Protein AF-A0A7R9V6R6-F1 (afdb_monomer_lite)

Sequence (188 aa):
ASVPTPEWVKPKLGFDPDGSGYHFKRQEFDPEWDNDAECTIADMEFGDADTEEDRRHKLRVLQIYNTRMDERDRRRNFLTQRNLIRVKQFQALERRRTAPERETMARLRVFARYESSPGEHDELVDGILLEHRLRARVQELKEYRRHGARTLADAEVYEIEKRRQRAAAESAQLRARARLAASDPAAA

Organism: NCBI:txid1486919

Secondary structure (DSSP, 8-state):
-PPPPP-----SSSS-TT---EETTTTEESS-TTGGGTHHHHT----TT--HHHHHHHHHHHHHHHHHHHHHHHHHHHHHHTTTT-HHHHHHHHHTS-HHHHHHHHHHGGGGGT-SSTTHHHHHHHHHHHHHHHHHHHHHHHHHHHTT--SHHHHHHHHHHHHHHHHHHHHHHHHHHHHHHHT-GGG-

Foldseek 3Di:
DDDPQPPDPCPPAQDDPQPLQAGNVVLAHPDFVPNCLCVQCVPPDDDPPDDPVNVVVNVVSVVVSVVSVVVRVVVSCLCSQQVVSNVVVVVVVLVVDDPVLNVLLVVLVVCSVVDDHHPPSVVVSVVVVVVVVVVVVVVLVVVCVVVVNPDPVSSVVVVVVVVVVVVVVVVVVVVVVVVVVVPDPPPD

InterPro domains:
  IPR055141 Transcriptional adapter 2-alpha/beta-like domain [PF22941] (20-94)

Structure (mmCIF, N/CA/C/O backbone):
data_AF-A0A7R9V6R6-F1
#
_entry.id   AF-A0A7R9V6R6-F1
#
loop_
_atom_site.group_PDB
_atom_site.id
_atom_site.type_symbol
_atom_site.label_atom_id
_atom_site.label_alt_id
_atom_site.label_comp_id
_atom_site.label_asym_id
_atom_site.label_entity_id
_atom_site.label_seq_id
_atom_site.pdbx_PDB_ins_code
_atom_site.Cartn_x
_atom_site.Cartn_y
_atom_site.Cartn_z
_atom_site.occupancy
_atom_site.B_iso_or_equiv
_atom_site.auth_seq_id
_atom_site.auth_comp_id
_atom_site.auth_asym_id
_atom_site.auth_atom_id
_atom_site.pdbx_PDB_model_num
ATOM 1 N N . ALA A 1 1 ? -11.653 -1.146 -25.747 1.00 34.78 1 ALA A N 1
ATOM 2 C CA . ALA A 1 1 ? -12.742 -0.500 -24.988 1.00 34.78 1 ALA A CA 1
ATOM 3 C C . ALA A 1 1 ? -12.104 0.506 -24.042 1.00 34.78 1 ALA A C 1
ATOM 5 O O . ALA A 1 1 ? -11.217 0.107 -23.296 1.00 34.78 1 ALA A O 1
ATOM 6 N N . SER A 1 2 ? -12.442 1.795 -24.134 1.00 37.94 2 SER A N 1
ATOM 7 C CA . SER A 1 2 ? -11.876 2.800 -23.228 1.00 37.94 2 SER A CA 1
ATOM 8 C C . SER A 1 2 ? -12.405 2.535 -21.823 1.00 37.94 2 SER A C 1
ATOM 10 O O . SER A 1 2 ? -13.617 2.574 -21.607 1.00 37.94 2 SER A O 1
ATOM 12 N N . VAL A 1 3 ? -11.507 2.234 -20.889 1.00 41.84 3 VAL A N 1
ATOM 13 C CA . VAL A 1 3 ? -11.847 2.141 -19.468 1.00 41.84 3 VAL A CA 1
ATOM 14 C C . VAL A 1 3 ? -12.469 3.484 -19.066 1.00 41.84 3 VAL A C 1
ATOM 16 O O . VAL A 1 3 ? -11.883 4.518 -19.401 1.00 41.84 3 VAL A O 1
ATOM 19 N N . PRO A 1 4 ? -13.650 3.513 -18.422 1.00 38.81 4 PRO A N 1
ATOM 20 C CA . PRO A 1 4 ? -14.256 4.766 -18.000 1.00 38.81 4 PRO A CA 1
ATOM 21 C C . PRO A 1 4 ? -13.269 5.474 -17.078 1.00 38.81 4 PRO A C 1
ATOM 23 O O . PRO A 1 4 ? -12.874 4.925 -16.049 1.00 38.81 4 PRO A O 1
ATOM 26 N N . THR A 1 5 ? -12.826 6.673 -17.455 1.00 45.16 5 THR A N 1
ATOM 27 C CA . THR A 1 5 ? -12.058 7.520 -16.545 1.00 45.16 5 THR A CA 1
ATOM 28 C C . THR A 1 5 ? -12.940 7.792 -15.332 1.00 45.16 5 THR A C 1
ATOM 30 O O . THR A 1 5 ? -14.034 8.331 -15.525 1.00 45.16 5 THR A O 1
ATOM 33 N N . PRO A 1 6 ? -12.515 7.434 -14.109 1.00 48.44 6 PRO A N 1
ATOM 34 C CA . PRO A 1 6 ? -13.322 7.698 -12.931 1.00 48.44 6 PRO A CA 1
ATOM 35 C C . PRO A 1 6 ? -13.568 9.208 -12.822 1.00 48.44 6 PRO A C 1
ATOM 37 O O . PRO A 1 6 ? -12.697 10.016 -13.164 1.00 48.44 6 PRO A O 1
ATOM 40 N N . GLU A 1 7 ? -14.772 9.594 -12.408 1.00 45.03 7 GLU A N 1
ATOM 41 C CA . GLU A 1 7 ? -15.201 10.991 -12.308 1.00 45.03 7 GLU A CA 1
ATOM 42 C C . GLU A 1 7 ? -14.469 11.677 -11.142 1.00 45.03 7 GLU A C 1
ATOM 44 O O . GLU A 1 7 ? -14.947 11.784 -10.016 1.00 45.03 7 GLU A O 1
ATOM 49 N N . TRP A 1 8 ? -13.228 12.095 -11.382 1.00 60.41 8 TRP A N 1
ATOM 50 C CA . TRP A 1 8 ? -12.441 12.818 -10.395 1.00 60.41 8 TRP A CA 1
ATOM 51 C C . TRP A 1 8 ? -12.790 14.304 -10.431 1.00 60.41 8 TRP A C 1
ATOM 53 O O . TRP A 1 8 ? -12.838 14.924 -11.497 1.00 60.41 8 TRP A O 1
ATOM 63 N N . VAL A 1 9 ? -12.902 14.915 -9.249 1.00 51.06 9 VAL A N 1
ATOM 64 C CA . VAL A 1 9 ? -12.800 16.369 -9.091 1.00 51.06 9 VAL A CA 1
ATOM 65 C C . VAL A 1 9 ? -11.402 16.773 -9.563 1.00 51.06 9 VAL A C 1
ATOM 67 O O . VAL A 1 9 ? -10.419 16.646 -8.827 1.00 51.06 9 VAL A O 1
ATOM 70 N N . LYS A 1 10 ? -11.302 17.189 -10.831 1.00 52.25 10 LYS A N 1
ATOM 71 C CA . LYS A 1 10 ? -10.079 17.734 -11.423 1.00 52.25 10 LYS A CA 1
ATOM 72 C C . LYS A 1 10 ? -9.635 18.898 -10.534 1.00 52.25 10 LYS A C 1
ATOM 74 O O . LYS A 1 10 ? -10.406 19.853 -10.391 1.00 52.25 10 LYS A O 1
ATOM 79 N N . PRO A 1 11 ? -8.448 18.847 -9.903 1.00 54.31 11 PRO A N 1
ATOM 80 C CA . PRO A 1 11 ? -7.952 20.021 -9.213 1.00 54.31 11 PRO A CA 1
ATOM 81 C C . PRO A 1 11 ? -7.893 21.181 -10.216 1.00 54.31 11 PRO A C 1
ATOM 83 O O . PRO A 1 11 ? -7.593 20.992 -11.396 1.00 54.31 11 PRO A O 1
ATOM 86 N N . LYS A 1 12 ? -8.240 22.393 -9.764 1.00 55.97 12 LYS A N 1
ATOM 87 C CA . LYS A 1 12 ? -8.224 23.591 -10.625 1.00 55.97 12 LYS A CA 1
ATOM 88 C C . LYS A 1 12 ? -6.832 23.830 -11.229 1.00 55.97 12 LYS A C 1
ATOM 90 O O . LYS A 1 12 ? -6.716 24.364 -12.330 1.00 55.97 12 LYS A O 1
ATOM 95 N N . LEU A 1 13 ? -5.793 23.391 -10.520 1.00 56.88 13 LEU A N 1
ATOM 96 C CA . LEU A 1 13 ? -4.410 23.369 -10.969 1.00 56.88 13 LEU A CA 1
ATOM 97 C C . LEU A 1 13 ? -4.121 22.027 -11.662 1.00 56.88 13 LEU A C 1
ATOM 99 O O . LEU A 1 13 ? -4.506 20.980 -11.156 1.00 56.88 13 LEU A O 1
ATOM 103 N N . GLY A 1 14 ? -3.446 22.045 -12.817 1.00 59.69 14 GLY A N 1
ATOM 104 C CA . GLY A 1 14 ? -3.059 20.817 -13.537 1.00 59.69 14 GLY A CA 1
ATOM 105 C C . GLY A 1 14 ? -2.061 19.924 -12.785 1.00 59.69 14 GLY A C 1
ATOM 106 O O . GLY A 1 14 ? -1.836 18.791 -13.201 1.00 59.69 14 GLY A O 1
ATOM 107 N N . PHE A 1 15 ? -1.516 20.437 -11.681 1.00 61.91 15 PHE A N 1
ATOM 108 C CA . PHE A 1 15 ? -0.529 19.814 -10.812 1.00 61.91 15 PHE A CA 1
ATOM 109 C C . PHE A 1 15 ? -1.172 19.194 -9.566 1.00 61.91 15 PHE A C 1
ATOM 111 O O . PHE A 1 15 ? -2.147 19.731 -9.029 1.00 61.91 15 PHE A O 1
ATOM 118 N N . ASP A 1 16 ? -0.597 18.090 -9.090 1.00 66.62 16 ASP A N 1
ATOM 119 C CA . ASP A 1 16 ? -1.057 17.397 -7.893 1.00 66.62 16 ASP A CA 1
ATOM 120 C C . ASP A 1 16 ? -0.853 18.221 -6.604 1.00 66.62 16 ASP A C 1
ATOM 122 O O . ASP A 1 16 ? 0.285 18.469 -6.198 1.00 66.62 16 ASP A O 1
ATOM 126 N N . PRO A 1 17 ? -1.920 18.599 -5.872 1.00 64.25 17 PRO A N 1
ATOM 127 C CA . PRO A 1 17 ? -1.788 19.316 -4.596 1.00 64.25 17 PRO A CA 1
ATOM 128 C C .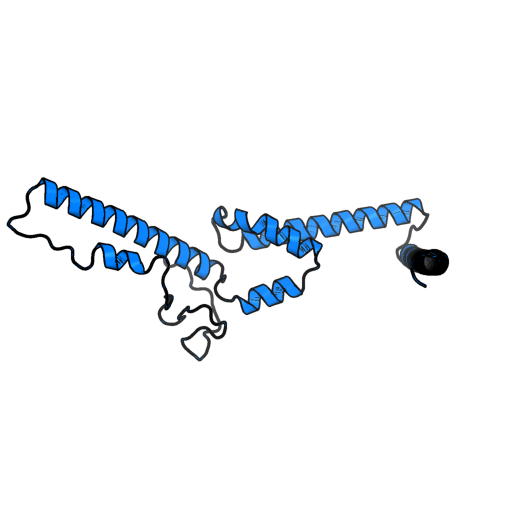 PRO A 1 17 ? -1.165 18.456 -3.477 1.00 64.25 17 PRO A C 1
ATOM 130 O O . PRO A 1 17 ? -0.805 18.963 -2.405 1.00 64.25 17 PRO A O 1
ATOM 133 N N . ASP A 1 18 ? -1.031 17.151 -3.713 1.00 66.31 18 ASP A N 1
ATOM 134 C CA . ASP A 1 18 ? -0.440 16.199 -2.779 1.00 66.31 18 ASP A CA 1
ATOM 135 C C . ASP A 1 18 ? 1.086 16.087 -2.918 1.00 66.31 18 ASP A C 1
ATOM 137 O O . ASP A 1 18 ? 1.716 15.523 -2.025 1.00 66.31 18 ASP A O 1
ATOM 141 N N . GLY A 1 19 ? 1.687 16.681 -3.960 1.00 74.12 19 GLY A N 1
ATOM 142 C CA . GLY A 1 19 ? 3.136 16.638 -4.187 1.00 74.12 19 GLY A CA 1
ATOM 143 C C . GLY A 1 19 ? 3.644 15.277 -4.674 1.00 74.12 19 GLY A C 1
ATOM 144 O O . GLY A 1 19 ? 4.813 14.962 -4.488 1.00 74.12 19 GLY A O 1
ATOM 145 N N . SER A 1 20 ? 2.772 14.467 -5.283 1.00 76.44 20 SER A N 1
ATOM 146 C CA . SER A 1 20 ? 3.100 13.163 -5.885 1.00 76.44 20 SER A CA 1
ATOM 147 C C . SER A 1 20 ? 3.999 13.270 -7.125 1.00 76.44 20 SER A C 1
ATOM 149 O O . SER A 1 20 ? 4.524 12.259 -7.580 1.00 76.44 20 SER A O 1
ATOM 151 N N . GLY A 1 21 ? 4.137 14.473 -7.697 1.00 84.88 21 GLY A N 1
ATOM 152 C CA . GLY A 1 21 ? 4.797 14.698 -8.983 1.00 84.88 21 GLY A CA 1
ATOM 153 C C . GLY A 1 21 ? 3.956 14.273 -10.190 1.00 84.88 21 GLY A C 1
ATOM 154 O O . GLY A 1 21 ? 4.470 14.281 -11.299 1.00 84.88 21 GLY A O 1
ATOM 155 N N . TYR A 1 22 ? 2.685 13.900 -10.007 1.00 87.31 22 TYR A N 1
ATOM 156 C CA . TYR A 1 22 ? 1.800 13.518 -11.107 1.00 87.31 22 TYR A CA 1
ATOM 157 C C . TYR A 1 22 ? 1.025 14.716 -11.666 1.00 87.31 22 TYR A C 1
ATOM 159 O O . TYR A 1 22 ? 0.531 15.586 -10.943 1.00 87.31 22 TYR A O 1
ATOM 167 N N . HIS A 1 23 ? 0.894 14.765 -12.987 1.00 86.38 23 HIS A N 1
ATOM 168 C CA . HIS A 1 23 ? 0.233 15.851 -13.691 1.00 86.38 23 HIS A CA 1
ATOM 169 C C . HIS A 1 23 ? -1.098 15.384 -14.288 1.00 86.38 23 HIS A C 1
ATOM 171 O O . HIS A 1 23 ? -1.154 14.845 -15.393 1.00 86.38 23 HIS A O 1
ATOM 177 N N . PHE A 1 24 ? -2.217 15.648 -13.605 1.00 81.56 24 PHE A N 1
ATOM 178 C CA . PHE A 1 24 ? -3.539 15.113 -13.973 1.00 81.56 24 PHE A CA 1
ATOM 179 C C . PHE A 1 24 ? -4.006 15.426 -15.395 1.00 81.56 24 PHE A C 1
ATOM 181 O O . PHE A 1 24 ? -4.754 14.641 -15.976 1.00 81.56 24 PHE A O 1
ATOM 188 N N . LYS A 1 25 ? -3.619 16.581 -15.953 1.00 81.88 25 LYS A N 1
ATOM 189 C CA . LYS A 1 25 ? -4.026 16.952 -17.320 1.00 81.88 25 LYS A CA 1
ATOM 190 C C . LYS A 1 25 ? -3.228 16.215 -18.396 1.00 81.88 25 LYS A C 1
ATOM 192 O O . LYS A 1 25 ? -3.755 16.034 -19.485 1.00 81.88 25 LYS A O 1
ATOM 197 N N . ARG A 1 26 ? -1.983 15.833 -18.093 1.00 84.06 26 ARG A N 1
ATOM 198 C CA . ARG A 1 26 ? -1.081 15.114 -19.013 1.00 84.06 26 ARG A CA 1
ATOM 199 C C . ARG A 1 26 ? -1.098 13.602 -18.759 1.00 84.06 26 ARG A C 1
ATOM 201 O O . ARG A 1 26 ? -0.791 12.838 -19.654 1.00 84.06 26 ARG A O 1
ATOM 208 N N . GLN A 1 27 ? -1.567 13.194 -17.576 1.00 84.19 27 GLN A N 1
ATOM 209 C CA . GLN A 1 27 ? -1.593 11.814 -17.093 1.00 84.19 27 GLN A CA 1
ATOM 210 C C . GLN A 1 27 ? -0.197 11.178 -17.020 1.00 84.19 27 GLN A C 1
ATOM 212 O O . GLN A 1 27 ? -0.040 9.990 -17.276 1.00 84.19 27 GLN A O 1
ATOM 217 N N . GLU A 1 28 ? 0.802 11.972 -16.640 1.00 86.31 28 GLU A N 1
ATOM 218 C CA . GLU A 1 28 ? 2.217 11.585 -16.568 1.00 86.31 28 GLU A CA 1
ATOM 219 C C . GLU A 1 28 ? 2.836 12.032 -15.237 1.00 86.31 28 GLU A C 1
ATOM 221 O O . GLU A 1 28 ? 2.273 12.889 -14.545 1.00 86.31 28 GLU A O 1
ATOM 226 N N . PHE A 1 29 ? 3.987 11.462 -14.886 1.00 88.25 29 PHE A N 1
ATOM 227 C CA . PHE A 1 29 ? 4.782 11.893 -13.734 1.00 88.25 29 PHE A CA 1
ATOM 228 C C . PHE A 1 29 ? 5.940 12.797 -14.185 1.00 88.25 29 PHE A C 1
ATOM 230 O O . PHE A 1 29 ? 6.544 12.537 -15.218 1.00 88.25 29 PHE A O 1
ATOM 237 N N . ASP A 1 30 ? 6.276 13.836 -13.410 1.00 83.94 30 ASP A N 1
ATOM 238 C CA . ASP A 1 30 ? 7.412 14.728 -13.705 1.00 83.94 30 ASP A CA 1
ATOM 239 C C . ASP A 1 30 ? 8.764 13.984 -13.581 1.00 83.94 30 ASP A C 1
ATOM 241 O O . ASP A 1 30 ? 9.635 14.184 -14.426 1.00 83.94 30 ASP A O 1
ATOM 245 N N . PRO A 1 31 ? 8.956 13.083 -12.593 1.00 87.56 31 PRO A N 1
ATOM 246 C CA . PRO A 1 31 ? 9.901 11.973 -12.735 1.00 87.56 31 PRO A CA 1
ATOM 247 C C . PRO A 1 31 ? 9.151 10.663 -13.012 1.00 87.56 31 PRO A C 1
ATOM 249 O O . PRO A 1 31 ? 8.471 10.123 -12.134 1.00 87.56 31 PRO A O 1
ATOM 252 N N . GLU A 1 32 ? 9.296 10.125 -14.223 1.00 87.50 32 GLU A N 1
ATOM 253 C CA . GLU A 1 32 ? 8.774 8.802 -14.578 1.00 87.50 32 GLU A CA 1
ATOM 254 C C . GLU A 1 32 ? 9.558 7.688 -13.863 1.00 87.50 32 GLU A C 1
ATOM 256 O O . GLU A 1 32 ? 10.706 7.851 -13.428 1.00 87.50 32 GLU A O 1
ATOM 261 N N . TRP A 1 33 ? 8.939 6.507 -13.761 1.00 90.12 33 TRP A N 1
ATOM 262 C CA . TRP A 1 33 ? 9.680 5.332 -13.324 1.00 90.12 33 TRP A CA 1
ATOM 263 C C . TRP A 1 33 ? 10.779 5.025 -14.342 1.00 90.12 33 TRP A C 1
ATOM 265 O O . TRP A 1 33 ? 10.506 4.887 -15.536 1.00 90.12 33 TRP A O 1
ATOM 275 N N . ASP A 1 34 ? 12.004 4.882 -13.836 1.00 90.50 34 ASP A N 1
ATOM 276 C CA . ASP A 1 34 ? 13.168 4.517 -14.635 1.00 90.50 34 ASP A CA 1
ATOM 277 C C . ASP A 1 34 ? 13.451 5.516 -15.771 1.00 90.50 34 ASP A C 1
ATOM 279 O O . ASP A 1 34 ? 13.499 5.172 -16.953 1.00 90.50 34 ASP A O 1
ATOM 283 N N . ASN A 1 35 ? 13.573 6.793 -15.399 1.00 88.50 35 ASN A N 1
ATOM 284 C CA . ASN A 1 35 ? 13.783 7.908 -16.325 1.00 88.50 35 ASN A CA 1
ATOM 285 C C . ASN A 1 35 ? 15.047 7.737 -17.193 1.00 88.50 35 ASN A C 1
ATOM 287 O O . ASN A 1 35 ? 15.043 8.077 -18.372 1.00 88.50 35 ASN A O 1
ATOM 291 N N . ASP A 1 36 ? 16.093 7.108 -16.651 1.00 89.62 36 ASP A N 1
ATOM 292 C CA . ASP A 1 36 ? 17.363 6.868 -17.353 1.00 89.62 36 ASP A CA 1
ATOM 293 C C . ASP A 1 36 ? 17.268 5.786 -18.445 1.00 89.62 36 ASP A C 1
ATOM 295 O O . ASP A 1 36 ? 18.246 5.509 -19.145 1.00 89.62 36 ASP A O 1
ATOM 299 N N . ALA A 1 37 ? 16.108 5.141 -18.615 1.00 90.56 37 ALA A N 1
ATOM 300 C CA . ALA A 1 37 ? 15.902 4.177 -19.691 1.00 90.56 37 ALA A CA 1
ATOM 301 C C . ALA A 1 37 ? 16.136 4.789 -21.075 1.00 90.56 37 ALA A C 1
ATOM 303 O O . ALA A 1 37 ? 16.722 4.145 -21.943 1.00 90.56 37 ALA A O 1
ATOM 304 N N . GLU A 1 38 ? 15.746 6.043 -21.267 1.00 88.19 38 GLU A N 1
ATOM 305 C CA . GLU A 1 38 ? 15.907 6.744 -22.542 1.00 88.19 38 GLU A CA 1
ATOM 306 C C . GLU A 1 38 ? 17.374 7.093 -22.816 1.00 88.19 38 GLU A C 1
ATOM 308 O O . GLU A 1 38 ? 17.818 7.003 -23.957 1.00 88.19 38 GLU A O 1
ATOM 313 N N . CYS A 1 39 ? 18.174 7.341 -21.772 1.00 90.44 39 CYS A N 1
ATOM 314 C CA . CYS A 1 39 ? 19.616 7.570 -21.899 1.00 90.44 39 CYS A CA 1
ATOM 315 C C . CYS A 1 39 ? 20.337 6.376 -22.544 1.00 90.44 39 CYS A C 1
ATOM 317 O O . CYS A 1 39 ? 21.298 6.566 -23.280 1.00 90.44 39 CYS A O 1
ATOM 319 N N . THR A 1 40 ? 19.865 5.142 -22.315 1.00 86.81 40 THR A N 1
ATOM 320 C CA . THR A 1 40 ? 20.508 3.937 -22.879 1.00 86.81 40 THR A CA 1
ATOM 321 C C . THR A 1 40 ? 20.352 3.789 -24.392 1.00 86.81 40 THR A C 1
ATOM 323 O O . THR A 1 40 ? 21.098 3.027 -25.003 1.00 86.81 40 THR A O 1
ATOM 326 N N . ILE A 1 41 ? 19.405 4.509 -24.994 1.00 92.88 41 ILE A N 1
ATOM 327 C CA . ILE A 1 41 ? 19.156 4.497 -26.440 1.00 92.88 41 ILE A CA 1
ATOM 328 C C . ILE A 1 41 ? 19.376 5.869 -27.089 1.00 92.88 41 ILE A C 1
ATOM 330 O O . ILE A 1 41 ? 19.258 5.972 -28.304 1.00 92.88 41 ILE A O 1
ATOM 334 N N . ALA A 1 42 ? 19.693 6.905 -26.304 1.00 92.56 42 ALA A N 1
ATOM 335 C CA . ALA A 1 42 ? 19.766 8.291 -26.767 1.00 92.56 42 ALA A CA 1
ATOM 336 C C . ALA A 1 42 ? 20.773 8.484 -27.912 1.00 92.56 42 ALA A C 1
ATOM 338 O O . ALA A 1 42 ? 20.456 9.146 -28.896 1.00 92.56 42 ALA A O 1
ATOM 339 N N . ASP A 1 43 ? 21.937 7.842 -27.807 1.00 91.12 43 ASP A N 1
ATOM 340 C CA . ASP A 1 43 ? 23.012 7.921 -28.804 1.00 91.12 43 ASP A CA 1
ATOM 341 C C . ASP A 1 43 ? 23.001 6.729 -29.785 1.00 91.12 43 ASP A C 1
ATOM 343 O O . ASP A 1 43 ? 23.964 6.496 -30.515 1.00 91.12 43 ASP A O 1
ATOM 347 N N . MET A 1 44 ? 21.936 5.915 -29.786 1.00 94.00 44 MET A N 1
ATOM 348 C CA . MET A 1 44 ? 21.846 4.741 -30.652 1.00 94.00 44 MET A CA 1
ATOM 349 C C . MET A 1 44 ? 21.361 5.120 -32.050 1.00 94.00 44 MET A C 1
ATOM 351 O O . MET A 1 44 ? 20.202 5.475 -32.248 1.00 94.00 44 MET A O 1
ATOM 355 N N . GLU A 1 45 ? 22.219 4.918 -33.043 1.00 94.38 45 GLU A N 1
ATOM 356 C CA . GLU A 1 45 ? 21.883 5.074 -34.458 1.00 94.38 45 GLU A CA 1
ATOM 357 C C . GLU A 1 45 ? 22.127 3.779 -35.235 1.00 94.38 45 GLU A C 1
ATOM 359 O O . GLU A 1 45 ? 22.979 2.975 -34.859 1.00 94.38 45 GLU A O 1
ATOM 364 N N . PHE A 1 46 ? 21.383 3.562 -36.321 1.00 94.88 46 PHE A N 1
ATOM 365 C CA . PHE A 1 46 ? 21.669 2.498 -37.286 1.00 94.88 46 PHE A CA 1
ATOM 366 C C . PHE A 1 46 ? 22.369 3.112 -38.495 1.00 94.88 46 PHE A C 1
ATOM 368 O O . PHE A 1 46 ? 21.785 3.959 -39.169 1.00 94.88 46 PHE A O 1
ATOM 375 N N . GLY A 1 47 ? 23.597 2.680 -38.761 1.00 94.69 47 GLY A N 1
ATOM 376 C CA . GLY A 1 47 ? 24.406 3.153 -39.881 1.00 94.69 47 GLY A CA 1
ATOM 377 C C . GLY A 1 47 ? 24.502 2.125 -41.006 1.00 94.69 47 GLY A C 1
ATOM 378 O O . GLY A 1 47 ? 24.346 0.925 -40.785 1.00 94.69 47 GLY A O 1
ATOM 379 N N . ASP A 1 48 ? 24.825 2.587 -42.214 1.00 91.69 48 ASP A N 1
ATOM 380 C CA . ASP A 1 48 ? 25.023 1.714 -43.384 1.00 91.69 48 ASP A CA 1
ATOM 381 C C . ASP A 1 48 ? 26.273 0.821 -43.264 1.00 91.69 48 ASP A C 1
ATOM 383 O O . ASP A 1 48 ? 26.380 -0.199 -43.941 1.00 91.69 48 ASP A O 1
ATOM 387 N N . ALA A 1 49 ? 27.216 1.193 -42.392 1.00 94.06 49 ALA A N 1
ATOM 388 C CA . ALA A 1 49 ? 28.417 0.416 -42.084 1.00 94.06 49 ALA A CA 1
ATOM 389 C C . ALA A 1 49 ? 28.211 -0.617 -40.959 1.00 94.06 49 ALA A C 1
ATOM 391 O O . ALA A 1 49 ? 29.142 -1.365 -40.658 1.00 94.06 49 ALA A O 1
ATOM 392 N N . ASP A 1 50 ? 27.030 -0.657 -40.329 1.00 94.62 50 ASP A N 1
ATOM 393 C CA . ASP A 1 50 ? 26.750 -1.612 -39.256 1.00 94.62 50 ASP A CA 1
ATOM 394 C C . ASP A 1 50 ? 26.788 -3.043 -39.789 1.00 94.62 50 ASP A C 1
ATOM 396 O O . ASP A 1 50 ? 26.108 -3.389 -40.762 1.00 94.62 50 ASP A O 1
ATOM 400 N N . THR A 1 51 ? 27.520 -3.912 -39.096 1.00 96.62 51 THR A N 1
ATOM 401 C CA . THR A 1 51 ? 27.453 -5.343 -39.380 1.00 96.62 51 THR A CA 1
ATOM 402 C C . THR A 1 51 ? 26.101 -5.910 -38.945 1.00 96.62 51 THR A C 1
ATOM 404 O O . THR A 1 51 ? 25.398 -5.349 -38.100 1.00 96.62 51 THR A O 1
ATOM 407 N N . GLU A 1 52 ? 25.729 -7.075 -39.475 1.00 95.69 52 GLU A N 1
ATOM 408 C CA . GLU A 1 52 ? 24.519 -7.778 -39.026 1.00 95.69 52 GLU A CA 1
ATOM 409 C C . GLU A 1 52 ? 24.540 -8.049 -37.509 1.00 95.69 52 GLU A C 1
ATOM 411 O O . GLU A 1 52 ? 23.506 -8.019 -36.840 1.00 95.69 52 GLU A O 1
ATOM 416 N N . GLU A 1 53 ? 25.727 -8.257 -36.932 1.00 96.12 53 GLU A N 1
ATOM 417 C CA . GLU A 1 53 ? 25.881 -8.464 -35.493 1.00 96.12 53 GLU A CA 1
ATOM 418 C C . GLU A 1 53 ? 25.620 -7.187 -34.688 1.00 96.12 53 GLU A C 1
ATOM 420 O O . GLU A 1 53 ? 24.914 -7.252 -33.676 1.00 96.12 53 GLU A O 1
ATOM 425 N N . ASP A 1 54 ? 26.102 -6.035 -35.166 1.00 95.19 54 ASP A N 1
ATOM 426 C CA . ASP A 1 54 ? 25.837 -4.724 -34.563 1.00 95.19 54 ASP A CA 1
ATOM 427 C C . ASP A 1 54 ? 24.343 -4.403 -34.604 1.00 95.19 54 ASP A C 1
ATOM 429 O O . ASP A 1 54 ? 23.751 -4.015 -33.592 1.00 95.19 54 ASP A O 1
ATOM 433 N N . ARG A 1 55 ? 23.694 -4.648 -35.750 1.00 95.88 55 ARG A N 1
ATOM 434 C CA . ARG A 1 55 ? 22.243 -4.470 -35.902 1.00 95.88 55 ARG A CA 1
ATOM 435 C C . ARG A 1 55 ? 21.474 -5.363 -34.934 1.00 95.88 55 ARG A C 1
ATOM 437 O O . ARG A 1 55 ? 20.574 -4.885 -34.243 1.00 95.88 55 ARG A O 1
ATOM 444 N N . ARG A 1 56 ? 21.848 -6.642 -34.823 1.00 96.75 56 ARG A N 1
ATOM 445 C CA . ARG A 1 56 ? 21.243 -7.591 -33.874 1.00 96.75 56 ARG A CA 1
ATOM 446 C C . ARG A 1 56 ? 21.423 -7.142 -32.422 1.00 96.75 56 ARG A C 1
ATOM 448 O O . ARG A 1 56 ? 20.486 -7.262 -31.632 1.00 96.75 56 ARG A O 1
ATOM 455 N N . HIS A 1 57 ? 22.592 -6.611 -32.065 1.00 95.50 57 HIS A N 1
ATOM 456 C CA . HIS A 1 57 ? 22.849 -6.081 -30.727 1.00 95.50 57 HIS A CA 1
ATOM 457 C C . HIS A 1 57 ? 21.977 -4.855 -30.427 1.00 95.50 57 HIS A C 1
ATOM 459 O O . HIS A 1 57 ? 21.271 -4.843 -29.418 1.00 95.50 57 HIS A O 1
ATOM 465 N N . LYS A 1 58 ? 21.941 -3.870 -31.333 1.00 96.50 58 LYS A N 1
ATOM 466 C CA . LYS A 1 58 ? 21.092 -2.671 -31.216 1.00 96.50 58 LYS A CA 1
ATOM 467 C C . LYS A 1 58 ? 19.612 -3.038 -31.080 1.00 96.50 58 LYS A C 1
ATOM 469 O O . LYS A 1 58 ? 18.934 -2.565 -30.170 1.00 96.50 58 LYS A O 1
ATOM 474 N N . LEU A 1 59 ? 19.119 -3.976 -31.893 1.00 96.50 59 LEU A N 1
ATOM 475 C CA . LEU A 1 59 ? 17.754 -4.505 -31.773 1.00 96.50 59 LEU A CA 1
ATOM 476 C C . LEU A 1 59 ? 17.490 -5.145 -30.404 1.00 96.50 59 LEU A C 1
ATOM 478 O O . LEU A 1 59 ? 16.406 -4.978 -29.843 1.00 96.50 59 LEU A O 1
ATOM 482 N N . ARG A 1 60 ? 18.468 -5.858 -29.833 1.00 96.38 60 ARG A N 1
ATOM 483 C CA . ARG A 1 60 ? 18.325 -6.437 -28.494 1.00 96.38 60 ARG A CA 1
ATOM 484 C C . ARG A 1 60 ? 18.238 -5.362 -27.413 1.00 96.38 60 ARG A C 1
ATOM 486 O O . ARG A 1 60 ? 17.431 -5.505 -26.496 1.00 96.38 60 ARG A O 1
ATOM 493 N N . VAL A 1 61 ? 19.017 -4.289 -27.524 1.00 95.88 61 VAL A N 1
ATOM 494 C CA . VAL A 1 61 ? 18.926 -3.143 -26.607 1.00 95.88 61 VAL A CA 1
ATOM 495 C C . VAL A 1 61 ? 17.555 -2.468 -26.711 1.00 95.88 61 VAL A C 1
ATOM 497 O O . VAL A 1 61 ? 16.934 -2.212 -25.682 1.00 95.88 61 VAL A O 1
ATOM 500 N N . LEU A 1 62 ? 17.016 -2.288 -27.922 1.00 96.12 62 LEU A N 1
ATOM 501 C CA . LEU A 1 62 ? 15.659 -1.759 -28.113 1.00 96.12 62 LEU A CA 1
ATOM 502 C C . LEU A 1 62 ? 14.577 -2.653 -27.485 1.00 96.12 62 LEU A C 1
ATOM 504 O O . LEU A 1 62 ? 13.631 -2.150 -26.886 1.00 96.12 62 LEU A O 1
ATOM 508 N N . GLN A 1 63 ? 14.717 -3.982 -27.552 1.00 96.12 63 GLN A N 1
ATOM 509 C CA . GLN A 1 63 ? 13.800 -4.900 -26.857 1.00 96.12 63 GLN A CA 1
ATOM 510 C C . GLN A 1 63 ? 13.841 -4.717 -25.334 1.00 96.12 63 GLN A C 1
ATOM 512 O O . GLN A 1 63 ? 12.799 -4.751 -24.676 1.00 96.12 63 GLN A O 1
ATOM 517 N N . ILE A 1 64 ? 15.036 -4.519 -24.769 1.00 94.94 64 ILE A N 1
ATOM 518 C CA . ILE A 1 64 ? 15.208 -4.241 -23.339 1.00 94.94 64 ILE A CA 1
ATOM 519 C C . ILE A 1 64 ? 14.548 -2.903 -22.988 1.00 94.94 64 ILE A C 1
ATOM 521 O O . ILE A 1 64 ? 13.810 -2.836 -22.007 1.00 94.94 64 ILE A O 1
ATOM 525 N N . TYR A 1 65 ? 14.753 -1.867 -23.805 1.00 95.44 65 TYR A N 1
ATOM 526 C CA . TYR A 1 65 ? 14.094 -0.571 -23.641 1.00 95.44 65 TYR A CA 1
ATOM 527 C C . TYR A 1 65 ? 12.563 -0.702 -23.647 1.00 95.44 65 TYR A C 1
ATOM 529 O O . TYR A 1 65 ? 11.916 -0.255 -22.703 1.00 95.44 65 TYR A O 1
ATOM 537 N N . ASN A 1 66 ? 11.986 -1.395 -24.632 1.00 94.81 66 ASN A N 1
ATOM 538 C CA . ASN A 1 66 ? 10.538 -1.613 -24.706 1.00 94.81 66 ASN A CA 1
ATOM 539 C C . ASN A 1 66 ? 10.002 -2.341 -23.466 1.00 94.81 66 ASN A C 1
ATOM 541 O O . ASN A 1 66 ? 8.977 -1.955 -22.920 1.00 94.81 66 ASN A O 1
ATOM 545 N N . THR A 1 67 ? 10.742 -3.328 -22.952 1.00 95.44 67 THR A N 1
ATOM 546 C CA . THR A 1 67 ? 10.371 -4.026 -21.709 1.00 95.44 67 THR A CA 1
ATOM 547 C C . THR A 1 67 ? 10.321 -3.064 -20.511 1.00 95.44 67 THR A C 1
ATOM 549 O O . THR A 1 67 ? 9.460 -3.192 -19.640 1.00 95.44 67 THR A O 1
ATOM 552 N N . ARG A 1 68 ? 11.225 -2.076 -20.455 1.00 95.19 68 ARG A N 1
ATOM 553 C CA . ARG A 1 68 ? 11.220 -1.031 -19.416 1.00 95.19 68 ARG A CA 1
ATOM 554 C C . ARG A 1 68 ? 10.039 -0.071 -19.603 1.00 95.19 68 ARG A C 1
ATOM 556 O O . ARG A 1 68 ? 9.423 0.308 -18.609 1.00 95.19 68 ARG A O 1
ATOM 563 N N . MET A 1 69 ? 9.681 0.269 -20.844 1.00 93.88 69 MET A N 1
ATOM 564 C CA . MET A 1 69 ? 8.491 1.082 -21.144 1.00 93.88 69 MET A CA 1
ATOM 565 C C . MET A 1 69 ? 7.190 0.378 -20.742 1.00 93.88 69 MET A C 1
ATOM 567 O O . MET A 1 69 ? 6.349 0.987 -20.083 1.00 93.88 69 MET A O 1
ATOM 571 N N . ASP A 1 70 ? 7.057 -0.915 -21.037 1.00 95.19 70 ASP A N 1
ATOM 572 C CA . ASP A 1 70 ? 5.889 -1.707 -20.636 1.00 95.19 70 ASP A CA 1
ATOM 573 C C . ASP A 1 70 ? 5.726 -1.732 -19.107 1.00 95.19 70 ASP A C 1
ATOM 575 O O . ASP A 1 70 ? 4.621 -1.589 -18.578 1.00 95.19 70 ASP A O 1
ATOM 579 N N . GLU A 1 71 ? 6.830 -1.874 -18.368 1.00 94.38 71 GLU A N 1
ATOM 580 C CA . GLU A 1 71 ? 6.814 -1.852 -16.903 1.00 94.38 71 GLU A CA 1
ATOM 581 C C . GLU A 1 71 ? 6.474 -0.458 -16.348 1.00 94.38 71 GLU A C 1
ATOM 583 O O . GLU A 1 71 ? 5.725 -0.342 -15.371 1.00 94.38 71 GLU A O 1
ATOM 588 N N . ARG A 1 72 ? 6.970 0.610 -16.984 1.00 93.44 72 ARG A N 1
ATOM 589 C CA . ARG A 1 72 ? 6.622 2.002 -16.665 1.00 93.44 72 ARG A CA 1
ATOM 590 C C . ARG A 1 72 ? 5.119 2.237 -16.828 1.00 93.44 72 ARG A C 1
ATOM 592 O O . ARG A 1 72 ? 4.466 2.678 -15.879 1.00 93.44 72 ARG A O 1
ATOM 599 N N . ASP A 1 73 ? 4.551 1.856 -17.970 1.00 92.31 73 ASP A N 1
ATOM 600 C CA . ASP A 1 73 ? 3.114 1.953 -18.234 1.00 92.31 73 ASP A CA 1
ATOM 601 C C . ASP A 1 73 ? 2.301 1.094 -17.262 1.00 92.31 73 ASP A C 1
ATOM 603 O O . ASP A 1 73 ? 1.301 1.555 -16.703 1.00 92.31 73 ASP A O 1
ATOM 607 N N . ARG A 1 74 ? 2.747 -0.137 -16.985 1.00 92.25 74 ARG A N 1
ATOM 608 C CA . ARG A 1 74 ? 2.118 -1.021 -15.996 1.00 92.25 74 ARG A CA 1
ATOM 609 C C . ARG A 1 74 ? 2.045 -0.354 -14.622 1.00 92.25 74 ARG A C 1
ATOM 611 O O . ARG A 1 74 ? 0.984 -0.372 -13.996 1.00 92.25 74 ARG A O 1
ATOM 618 N N . ARG A 1 75 ? 3.143 0.239 -14.141 1.00 91.62 75 ARG A N 1
ATOM 619 C CA . ARG A 1 75 ? 3.199 0.921 -12.834 1.00 91.62 75 ARG A CA 1
ATOM 620 C C . ARG A 1 75 ? 2.348 2.179 -12.808 1.00 91.62 75 ARG A C 1
ATOM 622 O O . ARG A 1 75 ? 1.602 2.371 -11.848 1.00 91.62 75 ARG A O 1
ATOM 629 N N . ARG A 1 76 ? 2.412 2.997 -13.862 1.00 90.25 76 ARG A N 1
ATOM 630 C CA . ARG A 1 76 ? 1.581 4.199 -14.004 1.00 90.25 76 ARG A CA 1
ATOM 631 C C . ARG A 1 76 ? 0.104 3.826 -13.926 1.00 90.25 76 ARG A C 1
ATOM 633 O O . ARG A 1 76 ? -0.617 4.334 -13.073 1.00 90.25 76 ARG A O 1
ATOM 640 N N . ASN A 1 77 ? -0.320 2.857 -14.735 1.00 89.56 77 ASN A N 1
ATOM 641 C CA . ASN A 1 77 ? -1.695 2.366 -14.752 1.00 89.56 77 ASN A CA 1
ATOM 642 C C . ASN A 1 77 ? -2.117 1.799 -13.396 1.00 89.56 77 ASN A C 1
ATOM 644 O O . ASN A 1 77 ? -3.205 2.114 -12.918 1.00 89.56 77 ASN A O 1
ATOM 648 N N . PHE A 1 78 ? -1.250 1.024 -12.738 1.00 89.06 78 PHE A N 1
ATOM 649 C CA . PHE A 1 78 ? -1.522 0.488 -11.407 1.00 89.06 78 PHE A CA 1
ATOM 650 C C . PHE A 1 78 ? -1.814 1.596 -10.384 1.00 89.06 78 PHE A C 1
ATOM 652 O O . PHE A 1 78 ? -2.800 1.499 -9.650 1.00 89.06 78 PHE A O 1
ATOM 659 N N . LEU A 1 79 ? -0.996 2.655 -10.358 1.00 88.19 79 LEU A N 1
ATOM 660 C CA . LEU A 1 79 ? -1.164 3.789 -9.444 1.00 88.19 79 LEU A CA 1
ATOM 661 C C . LEU A 1 79 ? -2.413 4.616 -9.769 1.00 88.19 79 LEU A C 1
ATOM 663 O O . LEU A 1 79 ? -3.191 4.924 -8.863 1.00 88.19 79 LEU A O 1
ATOM 667 N N . THR A 1 80 ? -2.625 4.950 -11.044 1.00 86.00 80 THR A N 1
ATOM 668 C CA . THR A 1 80 ? -3.742 5.799 -11.483 1.00 86.00 80 THR A CA 1
ATOM 669 C C . THR A 1 80 ? -5.088 5.109 -11.298 1.00 86.00 80 THR A C 1
ATOM 671 O O . THR A 1 80 ? -6.013 5.708 -10.753 1.00 86.00 80 THR A O 1
ATOM 674 N N . GLN A 1 81 ? -5.206 3.839 -11.693 1.00 86.44 81 GLN A N 1
ATOM 675 C CA . GLN A 1 81 ? -6.467 3.095 -11.602 1.00 86.44 81 GLN A CA 1
ATOM 676 C C . GLN A 1 81 ? -6.909 2.862 -10.154 1.00 86.44 81 GLN A C 1
ATOM 678 O O . GLN A 1 81 ? -8.104 2.837 -9.878 1.00 86.44 81 GLN A O 1
ATOM 683 N N . ARG A 1 82 ? -5.955 2.717 -9.226 1.00 84.94 82 ARG A N 1
ATOM 684 C CA . ARG A 1 82 ? -6.218 2.509 -7.791 1.00 84.94 82 ARG A CA 1
ATOM 685 C C . ARG A 1 82 ? -6.187 3.806 -6.981 1.00 84.94 82 ARG A C 1
ATOM 687 O O . ARG A 1 82 ? -6.241 3.764 -5.758 1.00 84.94 82 ARG A O 1
ATOM 694 N N . ASN A 1 83 ? -6.077 4.962 -7.645 1.00 81.50 83 ASN A N 1
ATOM 695 C CA . ASN A 1 83 ? -6.013 6.281 -7.009 1.00 81.50 83 ASN A CA 1
ATOM 696 C C . ASN A 1 83 ? -4.926 6.388 -5.915 1.00 81.50 83 ASN A C 1
ATOM 698 O O . ASN A 1 83 ? -5.042 7.165 -4.966 1.00 81.50 83 ASN A O 1
ATOM 702 N N . LEU A 1 84 ? -3.830 5.638 -6.068 1.00 84.62 84 LEU A N 1
ATOM 703 C CA . LEU A 1 84 ? -2.704 5.624 -5.124 1.00 84.62 84 LEU A CA 1
ATOM 704 C C . LEU A 1 84 ? -1.825 6.881 -5.234 1.00 84.62 84 LEU A C 1
ATOM 706 O O . LEU A 1 84 ? -0.860 7.039 -4.491 1.00 84.62 84 LEU A O 1
ATOM 710 N N . ILE A 1 85 ? -2.176 7.782 -6.152 1.00 85.62 85 ILE A N 1
ATOM 711 C CA . ILE A 1 85 ? -1.522 9.070 -6.390 1.00 85.62 85 ILE A CA 1
ATOM 712 C C . ILE A 1 85 ? -1.871 10.078 -5.280 1.00 85.62 85 ILE A C 1
ATOM 714 O O . ILE A 1 85 ? -1.047 10.914 -4.911 1.00 85.62 85 ILE A O 1
ATOM 718 N N . ARG A 1 86 ? -3.068 9.970 -4.683 1.00 82.31 86 ARG A N 1
ATOM 719 C CA . ARG A 1 86 ? -3.547 10.870 -3.619 1.00 82.31 86 ARG A CA 1
ATOM 720 C C . ARG A 1 86 ? -3.039 10.447 -2.246 1.00 82.31 86 ARG A C 1
ATOM 722 O O . ARG A 1 86 ? -3.786 9.974 -1.383 1.00 82.31 86 ARG A O 1
ATOM 729 N N . VAL A 1 87 ? -1.738 10.620 -2.042 1.00 81.12 87 VAL A N 1
ATOM 730 C CA . VAL A 1 87 ? -1.034 10.182 -0.831 1.00 81.12 87 VAL A CA 1
ATOM 731 C C . VAL A 1 87 ? -1.656 10.779 0.435 1.00 81.12 87 VAL A C 1
ATOM 733 O O . VAL A 1 87 ? -1.820 10.070 1.430 1.00 81.12 87 VAL A O 1
ATOM 736 N N . LYS A 1 88 ? -2.059 12.059 0.423 1.00 82.31 88 LYS A N 1
ATOM 737 C CA . LYS A 1 88 ? -2.615 12.705 1.626 1.00 82.31 88 LYS A CA 1
ATOM 738 C C . LYS A 1 88 ? -3.980 12.138 1.995 1.00 82.31 88 LYS A C 1
ATOM 740 O O . LYS A 1 88 ? -4.261 11.960 3.182 1.00 82.31 88 LYS A O 1
ATOM 745 N N . GLN A 1 89 ? -4.808 11.830 0.997 1.00 82.00 89 GLN A N 1
ATOM 746 C CA . GLN A 1 89 ? -6.110 11.199 1.207 1.00 82.00 89 GLN A CA 1
ATOM 747 C C . GLN A 1 89 ? -5.946 9.809 1.826 1.00 82.00 89 GLN A C 1
ATOM 749 O O . GLN A 1 89 ? -6.592 9.507 2.830 1.00 82.00 89 GLN A O 1
ATOM 754 N N . PHE A 1 90 ? -5.035 8.998 1.285 1.00 80.69 90 PHE A N 1
ATOM 755 C CA . PHE A 1 90 ? -4.757 7.662 1.806 1.00 80.69 90 PHE A CA 1
ATOM 756 C C . PHE A 1 90 ? -4.217 7.708 3.242 1.00 80.69 90 PHE A C 1
ATOM 758 O O . PHE A 1 90 ? -4.750 7.049 4.132 1.00 80.69 90 PHE A O 1
ATOM 765 N N . GLN A 1 91 ? -3.248 8.584 3.519 1.00 84.69 91 GLN A N 1
ATOM 766 C CA . GLN A 1 91 ? -2.743 8.782 4.880 1.00 84.69 91 GLN A CA 1
ATOM 767 C C . GLN A 1 91 ? -3.837 9.252 5.851 1.00 84.69 91 GLN A C 1
ATOM 769 O O . GLN A 1 91 ? -3.841 8.868 7.018 1.00 84.69 91 GLN A O 1
ATOM 774 N N . ALA A 1 92 ? -4.766 10.105 5.411 1.00 86.06 92 ALA A N 1
ATOM 775 C CA . ALA A 1 92 ? -5.882 10.538 6.247 1.00 86.06 92 ALA A CA 1
ATOM 776 C C . ALA A 1 92 ? -6.838 9.381 6.577 1.00 86.06 92 ALA A C 1
ATOM 778 O O . ALA A 1 92 ? -7.317 9.307 7.708 1.00 86.06 92 ALA A O 1
ATOM 779 N N . LEU A 1 93 ? -7.083 8.474 5.627 1.00 82.69 93 LEU A N 1
ATOM 780 C CA . LEU A 1 93 ? -7.864 7.256 5.851 1.00 82.69 93 LEU A CA 1
ATOM 781 C C . LEU A 1 93 ? -7.153 6.308 6.822 1.00 82.69 93 LEU A C 1
ATOM 783 O O . LEU A 1 93 ? -7.771 5.862 7.787 1.00 82.69 93 LEU A O 1
ATOM 787 N N . GLU A 1 94 ? -5.851 6.072 6.644 1.00 84.19 94 GLU A N 1
ATOM 788 C CA . GLU A 1 94 ? -5.064 5.232 7.554 1.00 84.19 94 GLU A CA 1
ATOM 789 C C . GLU A 1 94 ? -5.038 5.789 8.982 1.00 84.19 94 GLU A C 1
ATOM 791 O O . GLU A 1 94 ? -5.192 5.033 9.939 1.00 84.19 94 GLU A O 1
ATOM 796 N N . ARG A 1 95 ? -4.911 7.112 9.157 1.00 87.56 95 ARG A N 1
ATOM 797 C CA . ARG A 1 95 ? -4.925 7.751 10.489 1.00 87.56 95 ARG A CA 1
ATOM 798 C C . ARG A 1 95 ? -6.246 7.577 11.242 1.00 87.56 95 ARG A C 1
ATOM 800 O O . ARG A 1 95 ? -6.242 7.676 12.464 1.00 87.56 95 ARG A O 1
ATOM 807 N N . ARG A 1 96 ? -7.364 7.336 10.548 1.00 87.75 96 ARG A N 1
ATOM 808 C CA . ARG A 1 96 ? -8.670 7.071 11.183 1.00 87.75 96 ARG A CA 1
ATOM 809 C C . ARG A 1 96 ? -8.785 5.646 11.730 1.00 87.75 96 ARG A C 1
ATOM 811 O O . ARG A 1 96 ? -9.721 5.366 12.473 1.00 87.75 96 ARG A O 1
ATOM 818 N N . ARG A 1 97 ? -7.875 4.747 11.349 1.00 87.00 97 ARG A N 1
ATOM 819 C CA . ARG A 1 97 ? -7.867 3.344 11.774 1.00 87.00 97 ARG A CA 1
ATOM 820 C C . ARG A 1 97 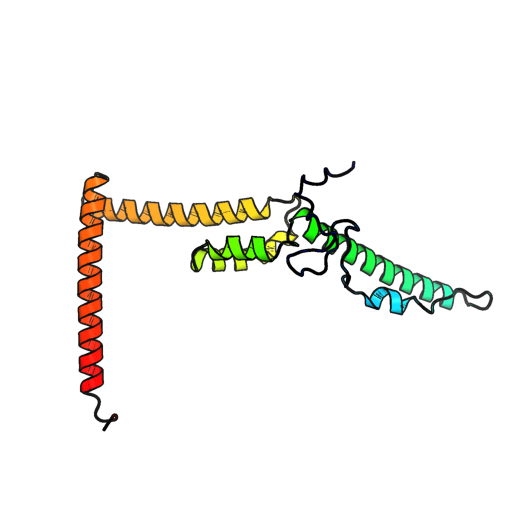? -7.078 3.168 13.067 1.00 87.00 97 ARG A C 1
ATOM 822 O O . ARG A 1 97 ? -6.160 3.930 13.380 1.00 87.00 97 ARG A O 1
ATOM 829 N N . THR A 1 98 ? -7.411 2.124 13.814 1.00 90.81 98 THR A N 1
ATOM 830 C CA . THR A 1 98 ? -6.668 1.777 15.032 1.00 90.81 98 THR A CA 1
ATOM 831 C C . THR A 1 98 ? -5.274 1.227 14.688 1.00 90.81 98 THR A C 1
ATOM 833 O O . THR A 1 98 ? -5.007 0.809 13.563 1.00 90.81 98 THR A O 1
ATOM 836 N N . ALA A 1 99 ? -4.343 1.226 15.649 1.00 91.00 99 ALA A N 1
ATOM 837 C CA . ALA A 1 99 ? -3.007 0.649 15.456 1.00 91.00 99 ALA A CA 1
ATOM 838 C C . ALA A 1 99 ? -3.001 -0.799 14.903 1.00 91.00 99 ALA A C 1
ATOM 840 O O . ALA A 1 99 ? -2.307 -1.013 13.908 1.00 91.00 99 ALA A O 1
ATOM 841 N N . PRO A 1 100 ? -3.777 -1.763 15.446 1.00 90.19 100 PRO A N 1
ATOM 842 C CA . PRO A 1 100 ? -3.785 -3.134 14.921 1.00 90.19 100 PRO A CA 1
ATOM 843 C C . PRO A 1 100 ? -4.385 -3.237 13.511 1.00 90.19 100 PRO A C 1
ATOM 845 O O . PRO A 1 100 ? -3.945 -4.050 12.696 1.00 90.19 100 PRO A O 1
ATOM 848 N N . GLU A 1 101 ? -5.363 -2.390 13.186 1.00 91.44 101 GLU A N 1
ATOM 849 C CA . GLU A 1 101 ? -5.940 -2.341 11.840 1.00 91.44 101 GLU A CA 1
ATOM 850 C C . GLU A 1 101 ? -4.912 -1.837 10.825 1.00 91.44 101 GLU A C 1
ATOM 852 O O . GLU A 1 101 ? -4.733 -2.460 9.783 1.00 91.44 101 GLU A O 1
ATOM 857 N N . ARG A 1 102 ? -4.174 -0.769 11.157 1.00 91.88 102 ARG A N 1
ATOM 858 C CA . ARG A 1 102 ? -3.083 -0.257 10.310 1.00 91.88 102 ARG A CA 1
ATOM 859 C C . ARG A 1 102 ? -2.002 -1.307 10.072 1.00 91.88 102 ARG A C 1
ATOM 861 O O . ARG A 1 102 ? -1.515 -1.441 8.955 1.00 91.88 102 ARG A O 1
ATOM 868 N N .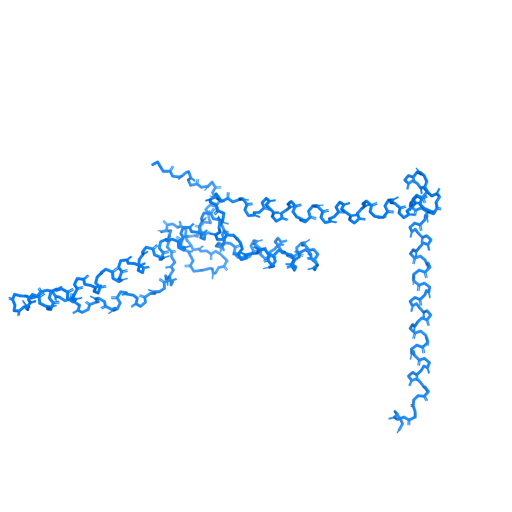 GLU A 1 103 ? -1.643 -2.073 11.098 1.00 92.06 103 GLU A N 1
ATOM 869 C CA . GLU A 1 103 ? -0.665 -3.156 10.970 1.00 92.06 103 GLU A CA 1
ATOM 870 C C . GLU A 1 103 ? -1.157 -4.268 10.031 1.00 92.06 103 GLU A C 1
ATOM 872 O O . GLU A 1 103 ? -0.402 -4.775 9.202 1.00 92.06 103 GLU A O 1
ATOM 877 N N . THR A 1 104 ? -2.439 -4.621 10.128 1.00 91.94 104 THR A N 1
ATOM 878 C CA . THR A 1 104 ? -3.068 -5.613 9.247 1.00 91.94 104 THR A C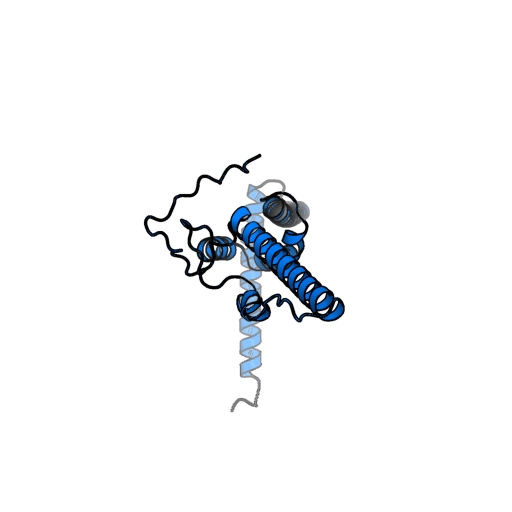A 1
ATOM 879 C C . THR A 1 104 ? -3.085 -5.122 7.800 1.00 91.94 104 THR A C 1
ATOM 881 O O . THR A 1 104 ? -2.657 -5.845 6.903 1.00 91.94 104 THR A O 1
ATOM 884 N N . MET A 1 105 ? -3.486 -3.869 7.567 1.00 91.31 105 MET A N 1
ATOM 885 C CA . MET A 1 105 ? -3.446 -3.239 6.243 1.00 91.31 105 MET A CA 1
ATOM 886 C C . MET A 1 105 ? -2.030 -3.239 5.655 1.00 91.31 105 MET A C 1
ATOM 888 O O . MET A 1 105 ? -1.836 -3.623 4.504 1.00 91.31 105 MET A O 1
ATOM 892 N N . ALA A 1 106 ? -1.024 -2.868 6.453 1.00 90.56 106 ALA A N 1
ATOM 893 C CA . ALA A 1 106 ? 0.369 -2.854 6.017 1.00 90.56 106 ALA A CA 1
ATOM 894 C C . ALA A 1 106 ? 0.855 -4.247 5.584 1.00 90.56 106 ALA A C 1
ATOM 896 O O . ALA A 1 106 ? 1.545 -4.368 4.571 1.00 90.56 106 ALA A O 1
ATOM 897 N N . ARG A 1 107 ? 0.451 -5.300 6.308 1.00 92.44 107 ARG A N 1
ATOM 898 C CA . ARG A 1 107 ? 0.739 -6.694 5.938 1.00 92.44 107 ARG A CA 1
ATOM 899 C C . ARG A 1 107 ? 0.030 -7.117 4.652 1.00 92.44 107 ARG A C 1
ATOM 901 O O . ARG A 1 107 ? 0.614 -7.854 3.864 1.00 92.44 107 ARG A O 1
ATOM 908 N N . LEU A 1 108 ? -1.197 -6.649 4.427 1.00 91.88 108 LEU A N 1
ATOM 909 C CA . LEU A 1 108 ? -1.983 -7.009 3.245 1.00 91.88 108 LEU A CA 1
ATOM 910 C C . LEU A 1 108 ? -1.560 -6.253 1.980 1.00 91.88 108 LEU A C 1
ATOM 912 O O . LEU A 1 108 ? -1.692 -6.789 0.883 1.00 91.88 108 LEU A O 1
ATOM 916 N N . ARG A 1 109 ? -0.969 -5.063 2.119 1.00 89.19 109 ARG A N 1
ATOM 917 C CA . ARG A 1 109 ? -0.593 -4.173 1.008 1.00 89.19 109 ARG A CA 1
ATOM 918 C C . ARG A 1 109 ? 0.226 -4.844 -0.099 1.00 89.19 109 ARG A C 1
ATOM 920 O O . ARG A 1 109 ? 0.133 -4.458 -1.261 1.00 89.19 109 ARG A O 1
ATOM 927 N N . VAL A 1 110 ? 1.040 -5.847 0.232 1.00 89.62 110 VAL A N 1
ATOM 928 C CA . VAL A 1 110 ? 1.848 -6.579 -0.759 1.00 89.62 110 VAL A CA 1
ATOM 929 C C . VAL A 1 110 ? 1.001 -7.358 -1.766 1.00 89.62 110 VAL A C 1
ATOM 931 O O . VAL A 1 110 ? 1.467 -7.568 -2.890 1.00 89.62 110 VAL A O 1
ATOM 934 N N . PHE A 1 111 ? -0.217 -7.748 -1.381 1.00 90.31 111 PHE A N 1
ATOM 935 C CA . PHE A 1 111 ? -1.129 -8.549 -2.193 1.00 90.31 111 PHE A CA 1
ATOM 936 C C . PHE A 1 111 ? -1.925 -7.727 -3.207 1.00 90.31 111 PHE A C 1
ATOM 938 O O . PHE A 1 111 ? -2.362 -8.294 -4.204 1.00 90.31 111 PHE A O 1
ATOM 945 N N . ALA A 1 112 ? -1.978 -6.399 -3.050 1.00 89.19 112 ALA A N 1
ATOM 946 C CA . ALA A 1 112 ? -2.658 -5.486 -3.976 1.00 89.19 112 ALA A CA 1
ATOM 947 C C . ALA A 1 112 ? -2.206 -5.634 -5.443 1.00 89.19 112 ALA A C 1
ATOM 949 O O . ALA A 1 112 ? -2.919 -5.266 -6.374 1.00 89.19 112 ALA A O 1
ATOM 950 N N . ARG A 1 113 ? -0.994 -6.164 -5.667 1.00 87.88 113 ARG A N 1
ATOM 951 C CA . ARG A 1 113 ? -0.423 -6.408 -7.001 1.00 87.88 113 ARG A CA 1
ATOM 952 C C . ARG A 1 113 ? -1.056 -7.584 -7.754 1.00 87.88 113 ARG A C 1
ATOM 954 O O . ARG A 1 113 ? -0.817 -7.703 -8.952 1.00 87.88 113 ARG A O 1
ATOM 961 N N . TYR A 1 114 ? -1.746 -8.479 -7.047 1.00 88.19 114 TYR A N 1
ATOM 962 C CA . TYR A 1 114 ? -2.297 -9.719 -7.602 1.00 88.19 114 TYR A CA 1
ATOM 963 C C . TYR A 1 114 ? -3.792 -9.622 -7.910 1.00 88.19 114 TYR A C 1
ATOM 965 O O . TYR A 1 114 ? -4.325 -10.486 -8.601 1.00 88.19 114 TYR A O 1
ATOM 973 N N . GLU A 1 115 ? -4.464 -8.582 -7.428 1.00 84.62 115 GLU A N 1
ATOM 974 C CA . GLU A 1 115 ? -5.878 -8.347 -7.712 1.00 84.62 115 GLU A CA 1
ATOM 975 C C . GLU A 1 115 ? -6.042 -7.683 -9.074 1.00 84.62 115 GLU A C 1
ATOM 977 O O . GLU A 1 115 ? -5.287 -6.776 -9.450 1.00 84.62 115 GLU A O 1
ATOM 982 N N . SER A 1 116 ? -7.024 -8.169 -9.826 1.00 78.81 116 SER A N 1
ATOM 983 C CA . SER A 1 116 ? -7.178 -7.827 -11.239 1.00 78.81 116 SER A CA 1
ATOM 984 C C . SER A 1 116 ? -7.964 -6.535 -11.404 1.00 78.81 116 SER A C 1
ATOM 986 O O . SER A 1 116 ? -7.571 -5.681 -12.203 1.00 78.81 116 SER A O 1
ATOM 988 N N . SER A 1 117 ? -9.028 -6.353 -10.620 1.00 84.31 117 SER A N 1
ATOM 989 C CA . SER A 1 117 ? -9.835 -5.137 -10.664 1.00 84.31 117 SER A CA 1
ATOM 990 C C . SER A 1 117 ? -9.368 -4.109 -9.627 1.00 84.31 117 SER A C 1
ATOM 992 O O . SER A 1 117 ? -9.027 -4.464 -8.495 1.00 84.31 117 SER A O 1
ATOM 994 N N . PRO A 1 118 ? -9.384 -2.805 -9.960 1.00 82.12 118 PRO A N 1
ATOM 995 C CA . PRO A 1 118 ? -9.335 -1.754 -8.949 1.00 82.12 118 PRO A CA 1
ATOM 996 C C . PRO A 1 118 ? -10.458 -1.945 -7.916 1.00 82.12 118 PRO A C 1
ATOM 998 O O . PRO A 1 118 ? -11.583 -2.276 -8.286 1.00 82.12 118 PRO A O 1
ATOM 1001 N N . GLY A 1 119 ? -10.152 -1.732 -6.633 1.00 83.88 119 GLY A N 1
ATOM 1002 C CA . GLY A 1 119 ? -11.109 -1.837 -5.522 1.00 83.88 119 GLY A CA 1
ATOM 1003 C C . GLY A 1 119 ? -11.188 -3.211 -4.844 1.00 83.88 119 GLY A C 1
ATOM 1004 O O . GLY A 1 119 ? -11.474 -3.256 -3.653 1.00 83.88 119 GLY A O 1
ATOM 1005 N N . GLU A 1 120 ? -10.835 -4.307 -5.530 1.00 89.31 120 GLU A N 1
ATOM 1006 C CA . GLU A 1 120 ? -10.822 -5.664 -4.937 1.00 89.31 120 GLU A CA 1
ATOM 1007 C C . GLU A 1 120 ? -9.948 -5.731 -3.672 1.00 89.31 120 GLU A C 1
ATOM 1009 O O . GLU A 1 120 ? -10.330 -6.360 -2.683 1.00 89.31 120 GLU A O 1
ATOM 1014 N N . HIS A 1 121 ? -8.810 -5.023 -3.673 1.00 90.75 121 HIS A N 1
ATOM 1015 C CA . HIS A 1 121 ? -7.940 -4.927 -2.498 1.00 90.75 121 HIS A CA 1
ATOM 1016 C C . HIS A 1 121 ? -8.645 -4.348 -1.291 1.00 90.75 121 HIS A C 1
ATOM 1018 O O . HIS A 1 121 ? -8.525 -4.849 -0.174 1.00 90.75 121 HIS A O 1
ATOM 1024 N N . ASP A 1 122 ? -9.332 -3.236 -1.526 1.00 88.56 122 ASP A N 1
ATOM 1025 C CA . ASP A 1 122 ? -9.923 -2.440 -0.471 1.00 88.56 122 ASP A CA 1
ATOM 1026 C C . ASP A 1 122 ? -11.079 -3.227 0.150 1.00 88.56 122 ASP A C 1
ATOM 1028 O O . ASP A 1 122 ? -11.190 -3.286 1.372 1.00 88.56 122 ASP A O 1
ATOM 1032 N N . GLU A 1 123 ? -11.854 -3.937 -0.676 1.00 91.81 123 GLU A N 1
ATOM 1033 C CA . GLU A 1 123 ? -12.895 -4.868 -0.234 1.00 91.81 123 GLU A CA 1
ATOM 1034 C C . GLU A 1 123 ? -12.331 -6.027 0.597 1.00 91.81 123 GLU A C 1
ATOM 1036 O O . GLU A 1 123 ? -12.870 -6.343 1.662 1.00 91.81 123 GLU A O 1
ATOM 1041 N N . LEU A 1 124 ? -11.228 -6.643 0.158 1.00 92.38 124 LEU A N 1
ATOM 1042 C CA . LEU A 1 124 ? -10.562 -7.712 0.905 1.00 92.38 124 LEU A CA 1
ATOM 1043 C C . LEU A 1 124 ? -10.083 -7.213 2.273 1.00 92.38 124 LEU A C 1
ATOM 1045 O O . LEU A 1 124 ? -10.329 -7.852 3.301 1.00 92.38 124 LEU A O 1
ATOM 1049 N N . VAL A 1 125 ? -9.398 -6.071 2.289 1.00 92.12 125 VAL A N 1
ATOM 1050 C CA . VAL A 1 125 ? -8.880 -5.447 3.507 1.00 92.12 125 VAL A CA 1
ATOM 1051 C C . VAL A 1 125 ? -10.029 -5.101 4.451 1.00 92.12 125 VAL A C 1
ATOM 1053 O O . VAL A 1 125 ? -9.998 -5.507 5.614 1.00 92.12 125 VAL A O 1
ATOM 1056 N N . ASP A 1 126 ? -11.063 -4.410 3.973 1.00 92.19 126 ASP A N 1
ATOM 1057 C CA . ASP A 1 126 ? -12.222 -4.050 4.790 1.00 92.19 126 ASP A CA 1
ATOM 1058 C C . ASP A 1 126 ? -12.965 -5.287 5.307 1.00 92.19 126 ASP A C 1
ATOM 1060 O O . ASP A 1 126 ? -13.378 -5.306 6.470 1.00 92.19 126 ASP A O 1
ATOM 1064 N N . GLY A 1 127 ? -13.065 -6.347 4.501 1.00 95.25 127 GLY A N 1
ATOM 1065 C CA . GLY A 1 127 ? -13.626 -7.635 4.903 1.00 95.25 127 GLY A CA 1
ATOM 1066 C C . GLY A 1 127 ? -12.852 -8.280 6.053 1.00 95.25 127 GLY A C 1
ATOM 1067 O O . GLY A 1 127 ? -13.453 -8.675 7.053 1.00 95.25 127 GLY A O 1
ATOM 1068 N N . ILE A 1 128 ? -11.520 -8.327 5.967 1.00 94.94 128 ILE A N 1
ATOM 1069 C CA . ILE A 1 128 ? -10.658 -8.874 7.028 1.00 94.94 128 ILE A CA 1
ATOM 1070 C C . ILE A 1 128 ? -10.760 -8.037 8.310 1.00 94.94 128 ILE A C 1
ATOM 1072 O O . ILE A 1 128 ? -10.860 -8.583 9.411 1.00 94.94 128 ILE A O 1
ATOM 1076 N N . LEU A 1 129 ? -10.770 -6.707 8.194 1.00 93.88 129 LEU A N 1
ATOM 1077 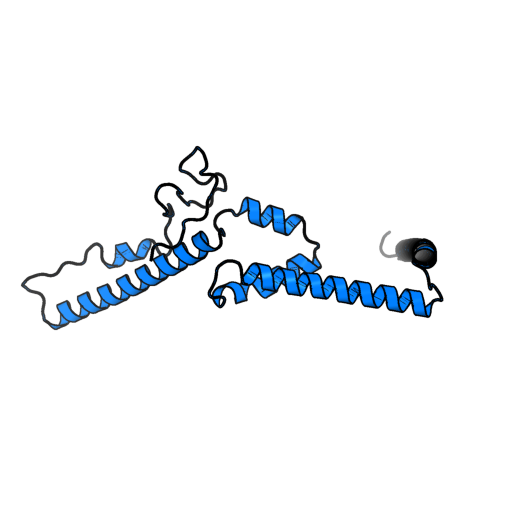C CA . LEU A 1 129 ? -10.903 -5.824 9.355 1.00 93.88 129 LEU A CA 1
ATOM 1078 C C . LEU A 1 129 ? -12.280 -5.964 10.018 1.00 93.88 129 LEU A C 1
ATOM 1080 O O . LEU A 1 129 ? -12.377 -6.013 11.248 1.00 93.88 129 LEU A O 1
ATOM 1084 N N . LEU A 1 130 ? -13.347 -6.043 9.221 1.00 95.25 130 LEU A N 1
ATOM 1085 C CA . LEU A 1 130 ? -14.703 -6.277 9.710 1.00 95.25 130 LEU A CA 1
ATOM 1086 C C . LEU A 1 130 ? -14.794 -7.617 10.440 1.00 95.25 130 LEU A C 1
ATOM 1088 O O . LEU A 1 130 ? -15.341 -7.684 11.540 1.00 95.25 130 LEU A O 1
ATOM 1092 N N . GLU A 1 131 ? -14.221 -8.663 9.857 1.00 96.25 131 GLU A N 1
ATOM 1093 C CA . GLU A 1 131 ? -14.178 -9.992 10.446 1.00 96.25 131 GLU A CA 1
ATOM 1094 C C . GLU A 1 131 ? -13.493 -9.985 11.816 1.00 96.25 131 GLU A C 1
ATOM 1096 O O . GLU A 1 131 ? -14.060 -10.490 12.791 1.00 96.25 131 GLU A O 1
ATOM 1101 N N . HIS A 1 132 ? -12.350 -9.304 11.929 1.00 94.31 132 HIS A N 1
ATOM 1102 C CA . HIS A 1 132 ? -11.631 -9.168 13.189 1.00 94.31 132 HIS A CA 1
ATOM 1103 C C . HIS A 1 132 ? -12.479 -8.466 14.263 1.00 94.31 132 HIS A C 1
ATOM 1105 O O . HIS A 1 132 ? -12.585 -8.951 15.395 1.00 94.31 132 HIS A O 1
ATOM 1111 N N . ARG A 1 133 ? -13.148 -7.358 13.905 1.00 93.25 133 ARG A N 1
ATOM 1112 C CA . ARG A 1 133 ? -14.058 -6.633 14.812 1.00 93.25 133 ARG A CA 1
ATOM 1113 C C . ARG A 1 133 ? -15.231 -7.506 15.253 1.00 93.25 133 ARG A C 1
ATOM 1115 O O . ARG A 1 133 ? -15.576 -7.520 16.435 1.00 93.25 133 ARG A O 1
ATOM 1122 N N . LEU A 1 134 ? -15.833 -8.252 14.328 1.00 96.88 134 LEU A N 1
ATOM 1123 C CA . LEU A 1 134 ? -16.942 -9.155 14.628 1.00 96.88 134 LEU A CA 1
ATOM 1124 C C . LEU A 1 134 ? -16.499 -10.294 15.546 1.00 96.88 134 LEU A C 1
ATOM 1126 O O . LEU A 1 134 ? -17.195 -10.592 16.515 1.00 96.88 134 LEU A O 1
ATOM 1130 N N . ARG A 1 135 ? -15.325 -10.893 15.312 1.00 96.75 135 ARG A N 1
ATOM 1131 C CA . ARG A 1 135 ? -14.765 -11.918 16.204 1.00 96.75 135 ARG A CA 1
ATOM 1132 C C . ARG A 1 135 ? -14.540 -11.379 17.610 1.00 96.75 135 ARG A C 1
ATOM 1134 O O . ARG A 1 135 ? -14.959 -12.034 18.564 1.00 96.75 135 ARG A O 1
ATOM 1141 N N . ALA A 1 136 ? -13.932 -10.200 17.743 1.00 94.50 136 ALA A N 1
ATOM 1142 C CA . ALA A 1 136 ? -13.736 -9.552 19.039 1.00 94.50 136 ALA A CA 1
ATOM 1143 C C . ALA A 1 136 ? -15.080 -9.318 19.745 1.00 94.50 136 ALA A C 1
ATOM 1145 O O . ALA A 1 136 ? -15.266 -9.745 20.885 1.00 94.50 136 ALA A O 1
ATOM 1146 N N . ARG A 1 137 ? -16.064 -8.766 19.025 1.00 95.25 137 ARG A N 1
ATOM 1147 C CA . ARG A 1 137 ? -17.404 -8.521 19.564 1.00 95.25 137 ARG A CA 1
ATOM 1148 C C . ARG A 1 137 ? -18.110 -9.805 19.997 1.00 95.25 137 ARG A C 1
ATOM 1150 O O . ARG A 1 137 ? -18.755 -9.836 21.040 1.00 95.25 137 ARG A O 1
ATOM 1157 N N . VAL A 1 138 ? -17.988 -10.883 19.227 1.00 96.75 138 VAL A N 1
ATOM 1158 C CA . VAL A 1 138 ? -18.554 -12.189 19.591 1.00 96.75 138 VAL A CA 1
ATOM 1159 C C . VAL A 1 138 ? -17.909 -12.731 20.867 1.00 96.75 138 VAL A C 1
ATOM 1161 O O . VAL A 1 138 ? -18.616 -13.305 21.694 1.00 96.75 138 VAL A O 1
ATOM 1164 N N . GLN A 1 139 ? -16.597 -12.561 21.051 1.00 96.44 139 GLN A N 1
ATOM 1165 C CA . GLN A 1 139 ? -15.920 -12.990 22.279 1.00 96.44 139 GLN A CA 1
ATOM 1166 C C . GLN A 1 139 ? -16.373 -12.177 23.497 1.00 96.44 139 GLN A C 1
ATOM 1168 O O . GLN A 1 139 ? -16.702 -12.782 24.516 1.00 96.44 139 GLN A O 1
ATOM 1173 N N . GLU A 1 140 ? -16.499 -10.852 23.377 1.00 93.38 140 GLU A N 1
ATOM 1174 C CA . GLU A 1 140 ? -17.069 -9.998 24.435 1.00 93.38 140 GLU A CA 1
ATOM 1175 C C . GLU A 1 140 ? -18.480 -10.452 24.829 1.00 93.38 140 GLU A C 1
ATOM 1177 O O . GLU A 1 140 ? -18.775 -10.673 26.000 1.00 93.38 140 GLU A O 1
ATOM 1182 N N . LEU A 1 141 ? -19.360 -10.670 23.846 1.00 93.94 141 LEU A N 1
ATOM 1183 C CA . LEU A 1 141 ? -20.734 -11.108 24.108 1.00 93.94 141 LEU A CA 1
ATOM 1184 C C . LEU A 1 141 ? -20.787 -12.494 24.771 1.00 93.94 141 LEU A C 1
ATOM 1186 O O . LEU A 1 141 ? -21.661 -12.759 25.599 1.00 93.94 141 LEU A O 1
ATOM 1190 N N . LYS A 1 142 ? -19.857 -13.393 24.424 1.00 95.06 142 LYS A N 1
ATOM 1191 C CA . LYS A 1 142 ? -19.714 -14.692 25.097 1.00 95.06 142 LYS A CA 1
ATOM 1192 C C . LYS A 1 142 ? -19.236 -14.532 26.540 1.00 95.06 142 LYS A C 1
ATOM 1194 O O . LYS A 1 142 ? -19.720 -15.262 27.401 1.00 95.06 142 LYS A O 1
ATOM 1199 N N . GLU A 1 143 ? -18.323 -13.602 26.807 1.00 93.75 143 GLU A N 1
ATOM 1200 C CA . GLU A 1 143 ? -17.863 -13.268 28.158 1.00 93.75 143 GLU A CA 1
ATOM 1201 C C . GLU A 1 143 ? -19.022 -12.741 29.016 1.00 93.75 143 GLU A C 1
ATOM 1203 O O . GLU A 1 143 ? -19.276 -13.293 30.085 1.00 93.75 143 GLU A O 1
ATOM 1208 N N . TYR A 1 144 ? -19.809 -11.785 28.513 1.00 93.62 144 TYR A N 1
ATOM 1209 C CA . TYR A 1 144 ? -20.985 -11.264 29.224 1.00 93.62 144 TYR A CA 1
ATOM 1210 C C . TYR A 1 144 ? -21.960 -12.377 29.618 1.00 93.62 144 TYR A C 1
ATOM 1212 O O . TYR A 1 144 ? -22.360 -12.473 30.779 1.00 93.62 144 TYR A O 1
ATOM 1220 N N . ARG A 1 145 ? -22.263 -13.295 28.690 1.00 92.88 145 ARG A N 1
ATOM 1221 C CA . ARG A 1 145 ? -23.125 -14.450 28.986 1.00 92.88 145 ARG A CA 1
ATOM 1222 C C . ARG A 1 145 ? -22.546 -15.364 30.064 1.00 92.88 145 ARG A C 1
ATOM 1224 O O . ARG A 1 145 ? -23.310 -15.872 30.881 1.00 92.88 145 ARG A O 1
ATOM 1231 N N . ARG A 1 146 ? -21.225 -15.583 30.080 1.00 93.12 146 ARG A N 1
ATOM 1232 C CA . ARG A 1 146 ? -20.553 -16.382 31.125 1.00 93.12 146 ARG A CA 1
ATOM 1233 C C . ARG A 1 146 ? -20.653 -15.726 32.501 1.00 93.12 146 ARG A C 1
ATOM 1235 O O . ARG A 1 146 ? -20.756 -16.440 33.489 1.00 93.12 146 ARG A O 1
ATOM 1242 N N . HIS A 1 147 ? -20.682 -14.397 32.552 1.00 91.62 147 HIS A N 1
ATOM 1243 C CA . HIS A 1 147 ? -20.872 -13.621 33.779 1.00 91.62 147 HIS A CA 1
ATOM 1244 C C . HIS A 1 147 ? -22.344 -13.364 34.135 1.00 91.62 147 HIS A C 1
ATOM 1246 O O . HIS A 1 147 ? -22.631 -12.615 35.062 1.00 91.62 147 HIS A O 1
ATOM 1252 N N . GLY A 1 148 ? -23.285 -14.003 33.434 1.00 91.69 148 GLY A N 1
ATOM 1253 C CA . GLY A 1 148 ? -24.709 -13.931 33.753 1.00 91.69 148 GLY A CA 1
ATOM 1254 C C . GLY A 1 148 ? -25.449 -12.731 33.159 1.00 91.69 148 GLY A C 1
ATOM 1255 O O . GLY A 1 148 ? -26.666 -12.665 33.310 1.00 91.69 148 GLY A O 1
ATOM 1256 N N . ALA A 1 149 ? -24.776 -11.841 32.424 1.00 92.00 149 ALA A N 1
ATOM 1257 C CA . ALA A 1 149 ? -25.431 -10.758 31.696 1.00 92.00 149 ALA A CA 1
ATOM 1258 C C . ALA A 1 149 ? -26.174 -11.325 30.475 1.00 92.00 149 ALA A C 1
ATOM 1260 O O . ALA A 1 149 ? -25.568 -11.877 29.548 1.00 92.00 149 ALA A O 1
ATOM 1261 N N . ARG A 1 150 ? -27.511 -11.234 30.490 1.00 88.69 150 ARG A N 1
ATOM 1262 C CA . ARG A 1 150 ? -28.385 -11.787 29.436 1.00 88.69 150 ARG A CA 1
ATOM 1263 C C . ARG A 1 150 ? -29.017 -10.708 28.566 1.00 88.69 150 ARG A C 1
ATOM 1265 O O . ARG A 1 150 ? -29.438 -11.020 27.453 1.00 88.69 150 ARG A O 1
ATOM 1272 N N . THR A 1 151 ? -29.046 -9.464 29.035 1.00 92.50 151 THR A N 1
ATOM 1273 C CA . THR A 1 151 ? -29.507 -8.302 28.271 1.00 92.50 151 THR A CA 1
ATOM 1274 C C . THR A 1 151 ? -28.354 -7.343 27.962 1.00 92.50 151 THR A C 1
ATOM 1276 O O . THR A 1 151 ? -27.286 -7.410 28.571 1.00 92.50 151 THR A O 1
ATOM 1279 N N . LEU A 1 152 ? -28.553 -6.443 26.993 1.00 89.81 152 LEU A N 1
ATOM 1280 C CA . LEU A 1 152 ? -27.564 -5.401 26.689 1.00 89.81 152 LEU A CA 1
ATOM 1281 C C . LEU A 1 152 ? -27.397 -4.413 27.852 1.00 89.81 152 LEU A C 1
ATOM 1283 O O . LEU A 1 152 ? -26.282 -3.964 28.091 1.00 89.81 152 LEU A O 1
ATOM 1287 N N . ALA A 1 153 ? -28.464 -4.146 28.610 1.00 91.81 153 ALA A N 1
ATOM 1288 C CA . ALA A 1 153 ? -28.397 -3.317 29.811 1.00 91.81 153 ALA A CA 1
ATOM 1289 C C . ALA A 1 153 ? -27.499 -3.956 30.886 1.00 91.81 153 ALA A C 1
ATOM 1291 O O . ALA A 1 153 ? -26.634 -3.287 31.445 1.00 91.81 153 ALA A O 1
ATOM 1292 N N . ASP A 1 154 ? -27.623 -5.270 31.112 1.00 90.12 154 ASP A N 1
ATOM 1293 C CA . ASP A 1 154 ? -26.744 -5.990 32.048 1.00 90.12 154 ASP A CA 1
ATOM 1294 C C . ASP A 1 154 ? -25.277 -5.942 31.594 1.00 90.12 154 ASP A C 1
ATOM 1296 O O . ASP A 1 154 ? -24.366 -5.832 32.414 1.00 90.12 154 ASP A O 1
ATOM 1300 N N . ALA A 1 155 ? -25.039 -6.018 30.279 1.00 91.81 155 ALA A N 1
ATOM 1301 C CA . ALA A 1 155 ? -23.698 -5.933 29.710 1.00 91.81 155 ALA A CA 1
ATOM 1302 C C . ALA A 1 155 ? -23.060 -4.550 29.929 1.00 91.81 155 ALA A C 1
ATOM 1304 O O . ALA A 1 155 ? -21.862 -4.473 30.190 1.00 91.81 155 ALA A O 1
ATOM 1305 N N . GLU A 1 156 ? -23.839 -3.467 29.866 1.00 91.25 156 GLU A N 1
ATOM 1306 C CA . GLU A 1 156 ? -23.357 -2.114 30.172 1.00 91.25 156 GLU A CA 1
ATOM 1307 C C . GLU A 1 156 ? -22.952 -1.973 31.643 1.00 91.25 156 GLU A C 1
ATOM 1309 O O . GLU A 1 156 ? -21.877 -1.446 31.936 1.00 91.25 156 GLU A O 1
ATOM 1314 N N . VAL A 1 157 ? -23.767 -2.498 32.564 1.00 91.75 157 VAL A N 1
ATOM 1315 C CA . VAL A 1 157 ? -23.447 -2.513 34.001 1.00 91.75 157 VAL A CA 1
ATOM 1316 C C . VAL A 1 157 ? -22.170 -3.314 34.259 1.00 91.75 157 VAL A C 1
ATOM 1318 O O . VAL A 1 157 ? -21.257 -2.822 34.927 1.00 91.75 157 VAL A O 1
ATOM 1321 N N . TYR A 1 158 ? -22.064 -4.507 33.666 1.00 92.00 158 TYR A N 1
ATOM 1322 C CA . TYR A 1 158 ? -20.872 -5.348 33.764 1.00 92.00 158 TYR A CA 1
ATOM 1323 C C . TYR A 1 158 ? -19.621 -4.641 33.222 1.00 92.00 158 TYR A C 1
ATOM 1325 O O . TYR A 1 158 ? -18.563 -4.685 33.849 1.00 92.00 158 TYR A O 1
ATOM 1333 N N . GLU A 1 159 ? -19.720 -3.940 32.091 1.00 91.94 159 GLU A N 1
ATOM 1334 C CA . GLU A 1 159 ? -18.602 -3.180 31.526 1.00 91.94 159 GLU A CA 1
ATOM 1335 C C . GLU A 1 159 ? -18.160 -2.021 32.427 1.00 91.94 159 GLU A C 1
ATOM 1337 O O . GLU A 1 159 ? -16.959 -1.789 32.587 1.00 91.94 159 GLU A O 1
ATOM 1342 N N . ILE A 1 160 ? -19.097 -1.312 33.062 1.00 92.56 160 ILE A N 1
ATOM 1343 C CA . ILE A 1 160 ? -18.777 -0.251 34.027 1.00 92.56 160 ILE A CA 1
ATOM 1344 C C . ILE A 1 160 ? -18.025 -0.830 35.231 1.00 92.56 160 ILE A C 1
ATOM 1346 O O . ILE A 1 160 ? -16.975 -0.301 35.613 1.00 92.56 160 ILE A O 1
ATOM 1350 N N . GLU A 1 161 ? -18.510 -1.931 35.807 1.00 91.06 161 GLU A N 1
ATOM 1351 C CA . GLU A 1 161 ? -17.835 -2.598 36.925 1.00 91.06 161 GLU A CA 1
ATOM 1352 C C . GLU A 1 161 ? -16.455 -3.121 36.529 1.00 91.06 161 GLU A C 1
ATOM 1354 O O . GLU A 1 161 ? -15.471 -2.865 37.228 1.00 91.06 161 GLU A O 1
ATOM 1359 N N . LYS A 1 162 ? -16.345 -3.780 35.373 1.00 91.38 162 LYS A N 1
ATOM 1360 C CA . LYS A 1 162 ? -15.083 -4.295 34.834 1.00 91.38 162 LYS A CA 1
ATOM 1361 C C . LYS A 1 162 ? -14.070 -3.178 34.591 1.00 91.38 162 LYS A C 1
ATOM 1363 O O . LYS A 1 162 ? -12.896 -3.330 34.932 1.00 91.38 162 LYS A O 1
ATOM 1368 N N . ARG A 1 163 ? -14.498 -2.027 34.061 1.00 92.19 163 ARG A N 1
ATOM 1369 C CA . ARG A 1 163 ? -13.641 -0.835 33.908 1.00 92.19 163 ARG A CA 1
ATOM 1370 C C . ARG A 1 163 ? -13.191 -0.284 35.255 1.00 92.19 163 ARG A C 1
ATOM 1372 O O . ARG A 1 163 ? -12.009 0.014 35.415 1.00 92.19 163 ARG A O 1
ATOM 1379 N N . ARG A 1 164 ? -14.093 -0.197 36.237 1.00 92.88 164 ARG A N 1
ATOM 1380 C CA . ARG A 1 164 ? -13.760 0.253 37.598 1.00 92.88 164 ARG A CA 1
ATOM 1381 C C . ARG A 1 164 ? -12.732 -0.668 38.260 1.00 92.88 164 ARG A C 1
ATOM 1383 O O . ARG A 1 164 ? -11.781 -0.176 38.862 1.00 92.88 164 ARG A O 1
ATOM 1390 N N . GLN A 1 165 ? -12.892 -1.984 38.117 1.00 91.38 165 GLN A N 1
ATOM 1391 C CA . GLN A 1 165 ? -11.943 -2.977 38.628 1.00 91.38 165 GLN A CA 1
ATOM 1392 C C . GLN A 1 165 ? -10.572 -2.863 37.948 1.00 91.38 165 GLN A C 1
ATOM 1394 O O . GLN A 1 165 ? -9.554 -2.856 38.638 1.00 91.38 165 GLN A O 1
ATOM 1399 N N . ARG A 1 166 ? -10.534 -2.709 36.616 1.00 91.94 166 ARG A N 1
ATOM 1400 C CA . ARG A 1 166 ? -9.288 -2.492 35.859 1.00 91.94 166 ARG A CA 1
ATOM 1401 C C . ARG A 1 166 ? -8.558 -1.226 36.309 1.00 91.94 166 ARG A C 1
ATOM 1403 O O . ARG A 1 166 ? -7.383 -1.306 36.648 1.00 91.94 166 ARG A O 1
ATOM 1410 N N . ALA A 1 167 ? -9.258 -0.096 36.411 1.00 92.38 167 ALA A N 1
ATOM 1411 C CA . ALA A 1 167 ? -8.666 1.163 36.868 1.00 92.38 167 ALA A CA 1
ATOM 1412 C C . ALA A 1 167 ? -8.130 1.067 38.310 1.00 92.38 167 ALA A C 1
ATOM 1414 O O . ALA A 1 167 ? -7.037 1.551 38.615 1.00 92.38 167 ALA A O 1
ATOM 1415 N N . ALA A 1 168 ? -8.867 0.397 39.204 1.00 92.25 168 ALA A N 1
ATOM 1416 C CA . ALA A 1 168 ? -8.403 0.138 40.563 1.00 92.25 168 ALA A CA 1
ATOM 1417 C C . ALA A 1 168 ? -7.119 -0.712 40.568 1.00 92.25 168 ALA A C 1
ATOM 1419 O O . ALA A 1 168 ? -6.155 -0.350 41.245 1.00 92.25 168 ALA A O 1
ATOM 1420 N N . ALA A 1 169 ? -7.069 -1.785 39.774 1.00 92.19 169 ALA A N 1
ATOM 1421 C CA . ALA A 1 169 ? -5.890 -2.638 39.639 1.00 92.19 169 ALA A CA 1
ATOM 1422 C C . ALA A 1 169 ? -4.676 -1.886 39.062 1.00 92.19 169 ALA A C 1
ATOM 1424 O O . ALA A 1 169 ? -3.583 -1.987 39.617 1.00 92.19 169 ALA A O 1
ATOM 1425 N N . GLU A 1 170 ? -4.857 -1.082 38.012 1.00 91.56 170 GLU A N 1
ATOM 1426 C CA . GLU A 1 170 ? -3.796 -0.248 37.424 1.00 91.56 170 GLU A CA 1
ATOM 1427 C C . GLU A 1 170 ? -3.240 0.758 38.440 1.00 91.56 170 GLU A C 1
ATOM 1429 O O . GLU A 1 170 ? -2.024 0.885 38.605 1.00 91.56 170 GLU A O 1
ATOM 1434 N N . SER A 1 171 ? -4.119 1.424 39.196 1.00 90.06 171 SER A N 1
ATOM 1435 C CA . SER A 1 171 ? -3.704 2.357 40.248 1.00 90.06 171 SER A CA 1
ATOM 1436 C C . SER A 1 171 ? -2.928 1.665 41.377 1.00 90.06 171 SER A C 1
ATOM 1438 O O . SER A 1 171 ? -1.949 2.214 41.890 1.00 90.06 171 SER A O 1
ATOM 1440 N N . ALA A 1 172 ? -3.311 0.436 41.739 1.00 91.38 172 ALA A N 1
ATOM 1441 C CA . ALA A 1 172 ? -2.590 -0.373 42.715 1.00 91.38 172 ALA A CA 1
ATOM 1442 C C . ALA A 1 172 ? -1.209 -0.796 42.187 1.00 91.38 172 ALA A C 1
ATOM 1444 O O . ALA A 1 172 ? -0.223 -0.703 42.919 1.00 91.38 172 ALA A O 1
ATOM 1445 N N . GLN A 1 173 ? -1.113 -1.184 40.910 1.00 89.62 173 GLN A N 1
ATOM 1446 C CA . GLN A 1 173 ? 0.152 -1.532 40.256 1.00 89.62 173 GLN A CA 1
ATOM 1447 C C . GLN A 1 173 ? 1.114 -0.342 40.176 1.00 89.62 173 GLN A C 1
ATOM 1449 O O . GLN A 1 173 ? 2.298 -0.495 40.472 1.00 89.62 173 GLN A O 1
ATOM 1454 N N . LEU A 1 174 ? 0.624 0.852 39.828 1.00 90.88 174 LEU A N 1
ATOM 1455 C CA . LEU A 1 174 ? 1.435 2.075 39.809 1.00 90.88 174 LEU A CA 1
ATOM 1456 C C . LEU A 1 174 ? 1.964 2.425 41.205 1.00 90.88 174 LEU A C 1
ATOM 1458 O O . LEU A 1 174 ? 3.143 2.736 41.354 1.00 90.88 174 LEU A O 1
ATOM 1462 N N . ARG A 1 175 ? 1.126 2.305 42.243 1.00 89.75 175 ARG A N 1
ATOM 1463 C CA . ARG A 1 175 ? 1.549 2.508 43.640 1.00 89.75 175 ARG A CA 1
ATOM 1464 C C . ARG A 1 175 ? 2.592 1.484 44.081 1.00 89.75 175 ARG A C 1
ATOM 1466 O O . ARG A 1 175 ? 3.542 1.852 44.764 1.00 89.75 175 ARG A O 1
ATOM 1473 N N . ALA A 1 176 ? 2.440 0.219 43.693 1.00 87.94 176 ALA A N 1
ATOM 1474 C CA . ALA A 1 176 ? 3.419 -0.826 43.986 1.00 87.94 176 ALA A CA 1
ATOM 1475 C C . ALA A 1 176 ? 4.761 -0.562 43.281 1.00 87.94 176 ALA A C 1
ATOM 1477 O O . ALA A 1 176 ? 5.808 -0.639 43.917 1.00 87.94 176 ALA A O 1
ATOM 1478 N N . ARG A 1 177 ? 4.729 -0.166 42.002 1.00 88.62 177 ARG A N 1
ATOM 1479 C CA . ARG A 1 177 ? 5.922 0.227 41.234 1.00 88.62 177 ARG A CA 1
ATOM 1480 C C . ARG A 1 177 ? 6.636 1.435 41.837 1.00 88.62 177 ARG A C 1
ATOM 1482 O O . ARG A 1 177 ? 7.851 1.403 41.974 1.00 88.62 177 ARG A O 1
ATOM 1489 N N . ALA A 1 178 ? 5.892 2.463 42.244 1.00 87.50 178 ALA A N 1
ATOM 1490 C CA . ALA A 1 178 ? 6.461 3.642 42.896 1.00 87.50 178 ALA A CA 1
ATOM 1491 C C . ALA A 1 178 ? 7.098 3.305 44.255 1.00 87.50 178 ALA A C 1
ATOM 1493 O O . ALA A 1 178 ? 8.162 3.822 44.578 1.00 87.50 178 ALA A O 1
ATOM 1494 N N . ARG A 1 179 ? 6.483 2.403 45.034 1.00 85.56 179 ARG A N 1
ATOM 1495 C CA . ARG A 1 179 ? 7.058 1.911 46.297 1.00 85.56 179 ARG A CA 1
ATOM 1496 C C . ARG A 1 179 ? 8.355 1.133 46.084 1.00 85.56 179 ARG A C 1
ATOM 1498 O O . ARG A 1 179 ? 9.292 1.348 46.836 1.00 85.56 179 ARG A O 1
ATOM 1505 N N . LEU A 1 180 ? 8.409 0.275 45.063 1.00 83.19 180 LEU A N 1
ATOM 1506 C CA . LEU A 1 180 ? 9.616 -0.473 44.696 1.00 83.19 180 LEU A CA 1
ATOM 1507 C C . LEU A 1 180 ? 10.749 0.462 44.244 1.00 83.19 180 LEU A C 1
ATOM 1509 O O . LEU A 1 180 ? 11.871 0.324 44.718 1.00 83.19 180 LEU A O 1
ATOM 1513 N N . ALA A 1 181 ? 10.442 1.461 43.412 1.00 82.94 181 ALA A N 1
ATOM 1514 C CA . ALA A 1 181 ? 11.418 2.460 42.972 1.00 82.94 181 ALA A CA 1
ATOM 1515 C C . ALA A 1 181 ? 11.955 3.328 44.127 1.00 82.94 181 ALA A C 1
ATOM 1517 O O . ALA A 1 181 ? 13.112 3.726 44.107 1.00 82.94 181 ALA A O 1
ATOM 1518 N N . ALA A 1 182 ? 11.139 3.601 45.151 1.00 78.00 182 ALA A N 1
ATOM 1519 C CA . ALA A 1 182 ? 11.563 4.339 46.343 1.00 78.00 182 ALA A CA 1
ATOM 1520 C C . ALA A 1 182 ? 12.396 3.497 47.332 1.00 78.00 182 ALA A C 1
ATOM 1522 O O . ALA A 1 182 ? 13.009 4.059 48.236 1.00 78.00 182 ALA A O 1
ATOM 1523 N N . SER A 1 183 ? 12.400 2.167 47.191 1.00 72.38 183 SER A N 1
ATOM 1524 C CA . SER A 1 183 ? 13.183 1.250 48.032 1.00 72.38 183 SER A CA 1
ATOM 1525 C C . SER A 1 183 ? 14.530 0.837 47.428 1.00 72.38 183 SER A C 1
ATOM 1527 O O . SER A 1 183 ? 15.278 0.127 48.096 1.00 72.38 183 SER A O 1
ATOM 1529 N N . ASP A 1 184 ? 14.840 1.257 46.196 1.00 67.12 184 ASP A N 1
ATOM 1530 C CA . ASP A 1 184 ? 16.102 0.936 45.520 1.00 67.12 184 ASP A CA 1
ATOM 1531 C C . ASP A 1 184 ? 17.238 1.862 46.015 1.00 67.12 184 ASP A C 1
ATOM 1533 O O . ASP A 1 184 ? 17.192 3.072 45.779 1.00 67.12 184 ASP A O 1
ATOM 1537 N N . PRO A 1 185 ? 18.285 1.338 46.683 1.00 60.41 185 PRO A N 1
ATOM 1538 C CA . PRO A 1 185 ? 19.338 2.151 47.300 1.00 60.41 185 PRO A CA 1
ATOM 1539 C C . PRO A 1 185 ? 20.369 2.719 46.304 1.00 60.41 185 PRO A C 1
ATOM 1541 O O . PRO A 1 185 ? 21.334 3.341 46.728 1.00 60.41 185 PRO A O 1
ATOM 1544 N N . ALA A 1 186 ? 20.193 2.516 44.993 1.00 57.72 186 ALA A N 1
ATOM 1545 C CA . ALA A 1 186 ? 21.128 2.965 43.952 1.00 57.72 186 ALA A CA 1
ATOM 1546 C C . ALA A 1 186 ? 20.811 4.361 43.366 1.00 57.72 186 ALA A C 1
ATOM 1548 O O . ALA A 1 186 ? 21.464 4.782 42.414 1.00 57.72 186 ALA A O 1
ATOM 1549 N N . ALA A 1 187 ? 19.800 5.062 43.897 1.00 53.47 187 ALA A N 1
ATOM 1550 C CA . ALA A 1 187 ? 19.367 6.386 43.432 1.00 53.47 187 ALA A CA 1
ATOM 1551 C C . ALA A 1 187 ? 19.704 7.547 44.399 1.00 53.47 187 ALA A C 1
ATOM 1553 O O . ALA A 1 187 ? 19.20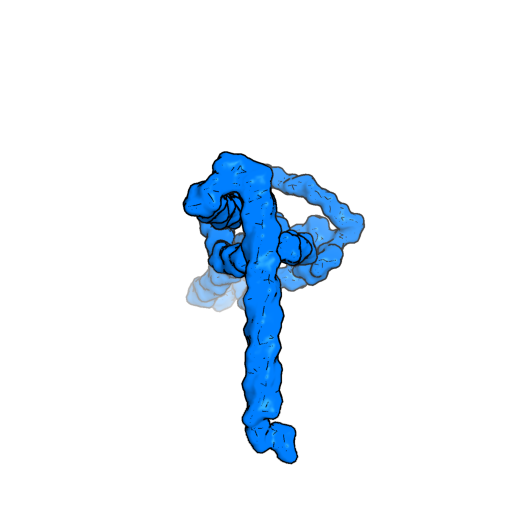3 8.656 44.203 1.00 53.47 187 ALA A O 1
ATOM 1554 N N . ALA A 1 188 ? 20.531 7.302 45.422 1.00 43.78 188 ALA A N 1
ATOM 1555 C CA . ALA A 1 188 ? 21.133 8.324 46.287 1.00 43.78 188 ALA A CA 1
ATOM 1556 C C . ALA A 1 188 ? 22.643 8.395 46.031 1.00 43.78 188 ALA A C 1
ATOM 1558 O O . ALA A 1 188 ? 23.178 9.525 46.048 1.00 43.78 188 ALA A O 1
#

pLDDT: mean 85.66, std 13.34, range [34.78, 96.88]

Radius of gyration: 29.43 Å; chains: 1; bounding box: 58×40×91 Å